Protein 4AAA (pdb70)

B-factor: mean 28.75, std 16.89, range [10.13, 145.4]

Sequence (295 aa):
LYFQSMEEKYENLGLVGEGSYGMMVMMKCRNKDTGRRIVAIKKFLESDDDKMVKKIAMRREEIKLLKKQLRHEENLVNLLEVCKKKKRWYLVFEEFVDDHHTILDDLELFPNGLDYQVVQKYLFQIINGIGFCHSHNIIIHRDDIKPENILVSQSGVVKLCDFGFAEVATRWYRAPELLVGDVKYGKAVDVWAIGCLVTEMMFMGEPLFPGDDSDIDQLYHIMMMCLGNLIPRHQELFNKNPVFAGVRLPEEIKEREPLEERRRYPKLSEVVIDLAKKCLHIDPDKRPFCAELLHHDFFQMDGFAERFSSQQELQL

InterPro domains:
  IPR000719 Protein kinase domain [PF00069] (4-287)
  IPR000719 Protein kinase domain [PS50011] (4-287)
  IPR000719 Protein kinase domain [SM00220] (4-287)
  IPR008271 Serine/threonine-protein kinase, active site [PS00108] (122-134)
  IPR011009 Protein kinase-like domain superfamily [SSF56112] (1-288)
  IPR017441 Protein kinase, ATP binding site [PS00107] (10-34)
  IPR050108 Cyclin-dependent kinase [PTHR24056] (2-289)

GO terms:
  GO:0004672 protein kinase activity (F, TAS)
  GO:0007165 signal transduction (P, TAS)
  GO:0007548 sex differentiation (P, TAS)
  GO:0005515 protein binding (F, IPI)
  GO:0005654 nucleoplasm (C, IDA)

Nearest PDB structures (foldseek):
  4aaa-assembly1_A  TM=1.003E+00  e=6.596E-58  Homo sapiens
  4agu-assembly1_A  TM=9.194E-01  e=6.155E-33  Homo sapiens
  4agu-assembly2_B  TM=9.222E-01  e=1.086E-32  Homo sapiens
  4agu-assembly3_C  TM=9.212E-01  e=1.288E-32  Homo sapiens
  8txy-assembly1_A  TM=7.347E-01  e=4.139E-16  Homo sapiens

Foldseek 3Di:
DDADAPVQWDFDAADVNCPVHRWTWIARNVPRFIKTKDWQFPFVVPVVVVVLSVVVVVVLVVLDDQQAWHFDHWHDDPGTIMTITGDADFFVVVVCVVVQFADDLVLLLLLLLQLLVSLLSCVVVQFAQQQDDRVQFGAHPVGHTHGDDRPSSVQRWCLQAALCVLLVPPPDGNLRVLSSSLQVLVCNGGNDTQQRARHSQSSLQSLCLAQNDADPVSLVSNVPDPVQVPHHHDHPPDHQYPCNVPVPDDPQSSVLSCLSRHSDSVRRDRSNCSCVGCSNPPPHNPVVVVVVVVD

Secondary structure (DSSP, 8-state):
-PPBPGGGEEEEEEGGGGTTSSEEEEEETTT--EEEEEEEES-SS-HHHHHHHHHHHHHHHH---TTBPPEEEEEEETTEEEEEEE--SEEHHHHHHHSTT---HHHHHHHHHHHHHHHHHHHHTT-------GGGEEE-TTS-EEE---TT------TT--HHHHTT-TT--THHHHHHHHHHHHHHHHSS-S---SSHHHHHHHHHHHH-SPPHHHHHHHHH-GGGTT--PPP-SS---HHHHSTTS-HHHHHHHHHHT-SSGGGSPPGGGGGGSHHHHGGGHHHHHHHHHH-

Organism: Homo sapiens (NCBI:txid9606)

Radius of gyration: 20.47 Å; Cα contacts (8 Å, |Δi|>4): 501; chains: 1; bounding box: 40×59×55 Å

Structure (mmCIF, N/CA/C/O backbone):
data_4AAA
#
_entry.id   4AAA
#
_cell.length_a   67.819
_cell.length_b   70.220
_cell.length_c   83.660
_cell.angle_alpha   90.00
_cell.angle_beta   90.00
_cell.angle_gamma   90.00
#
_symmetry.space_group_name_H-M   'P 21 21 21'
#
loop_
_entity.id
_entity.type
_entity.pdbx_description
1 polymer 'CYCLIN-DEPENDENT KINASE-LIKE 2'
2 non-polymer 5-AMINO-3-{[4-(AMINOSULFONYL)PHENYL]AMINO}-N-(2,6-DIFLUOROPHENYL)-1H-1,2,4-TRIAZOLE-1-CARBOTHIOAMIDE
3 non-polymer 1,2-ETHANEDIOL
4 water water
#
loop_
_atom_site.group_PDB
_atom_site.id
_atom_site.type_symbol
_atom_site.label_atom_id
_atom_site.label_alt_id
_atom_site.label_comp_id
_atom_site.label_asym_id
_atom_site.label_entity_id
_atom_site.label_seq_id
_atom_site.pdbx_PDB_ins_code
_atom_site.Cartn_x
_atom_site.Cartn_y
_atom_site.Cartn_z
_atom_site.occupancy
_atom_site.B_iso_or_equiv
_atom_site.auth_seq_id
_atom_site.auth_comp_id
_atom_site.auth_asym_id
_atom_site.auth_atom_id
_atom_site.pdbx_PDB_model_num
ATOM 1 N N . LEU A 1 19 ? 47.304 -5.618 85.582 1.00 91.21 -4 LEU A N 1
ATOM 2 C CA . LEU A 1 19 ? 46.224 -5.270 84.614 1.00 76.67 -4 LEU A CA 1
ATOM 3 C C . LEU A 1 19 ? 45.272 -6.461 84.442 1.00 80.45 -4 LEU A C 1
ATOM 4 O O . LEU A 1 19 ? 45.304 -7.164 83.429 1.00 80.48 -4 LEU A O 1
ATOM 9 N N . TYR A 1 20 ? 44.442 -6.699 85.456 1.00 81.50 -3 TYR A N 1
ATOM 10 C CA . TYR A 1 20 ? 43.339 -7.648 85.327 1.00 78.60 -3 TYR A CA 1
ATOM 11 C C . TYR A 1 20 ? 42.400 -7.158 84.234 1.00 62.79 -3 TYR A C 1
ATOM 12 O O . TYR A 1 20 ? 42.003 -5.991 84.221 1.00 54.21 -3 TYR A O 1
ATOM 21 N N . PHE A 1 21 ? 42.067 -8.039 83.304 1.00 45.70 -2 PHE A N 1
ATOM 22 C CA . PHE A 1 21 ? 41.016 -7.749 82.349 1.00 43.18 -2 PHE A CA 1
ATOM 23 C C . PHE A 1 21 ? 39.699 -8.289 82.880 1.00 47.29 -2 PHE A C 1
ATOM 24 O O . PHE A 1 21 ? 39.623 -9.410 83.379 1.00 42.86 -2 PHE A O 1
ATOM 32 N N . GLN A 1 22 ? 38.650 -7.496 82.737 1.00 35.11 -1 GLN A N 1
ATOM 33 C CA . GLN A 1 22 ? 37.316 -7.906 83.134 1.00 34.40 -1 GLN A CA 1
ATOM 34 C C . GLN A 1 22 ? 36.548 -8.285 81.868 1.00 39.35 -1 GLN A C 1
ATOM 35 O O . GLN A 1 22 ? 37.019 -8.048 80.738 1.00 37.46 -1 GLN A O 1
ATOM 41 N N . SER A 1 23 ? 35.381 -8.900 82.068 1.00 42.98 0 SER A N 1
ATOM 42 C CA . SER A 1 23 ? 34.558 -9.409 80.971 1.00 40.65 0 SER A CA 1
ATOM 43 C C . SER A 1 23 ? 33.580 -8.356 80.459 1.00 31.50 0 SER A C 1
ATOM 44 O O . SER A 1 23 ? 32.973 -7.613 81.245 1.00 41.49 0 SER A O 1
ATOM 47 N N . MET A 1 24 ? 33.394 -8.339 79.137 1.00 29.77 1 MET A N 1
ATOM 48 C CA . MET A 1 24 ? 32.413 -7.482 78.482 1.00 31.24 1 MET A CA 1
ATOM 49 C C . MET A 1 24 ? 30.999 -8.054 78.581 1.00 29.04 1 MET A C 1
ATOM 50 O O . MET A 1 24 ? 30.028 -7.344 78.270 1.00 28.67 1 MET A O 1
ATOM 55 N N . GLU A 1 25 ? 30.863 -9.325 78.979 1.00 33.59 2 GLU A N 1
ATOM 56 C CA A GLU A 1 25 ? 29.562 -10.025 78.991 0.50 34.25 2 GLU A CA 1
ATOM 57 C CA B GLU A 1 25 ? 29.544 -9.962 78.914 0.50 33.27 2 GLU A CA 1
ATOM 58 C C . GLU A 1 25 ? 28.523 -9.391 79.917 1.00 28.88 2 GLU A C 1
ATOM 59 O O . GLU A 1 25 ? 27.313 -9.547 79.719 1.00 28.86 2 GLU A O 1
ATOM 70 N N . LYS A 1 26 ? 28.980 -8.689 80.952 1.00 31.11 3 LYS A N 1
ATOM 71 C CA . LYS A 1 26 ? 28.018 -8.088 81.892 1.00 30.68 3 LYS A CA 1
ATOM 72 C C . LYS A 1 26 ? 27.389 -6.785 81.399 1.00 30.47 3 LYS A C 1
ATOM 73 O O . LYS A 1 26 ? 26.471 -6.249 82.038 1.00 28.22 3 LYS A O 1
ATOM 79 N N . TYR A 1 27 ? 27.840 -6.296 80.249 1.00 23.36 4 TYR A N 1
ATOM 80 C CA . TYR A 1 27 ? 27.366 -5.040 79.731 1.00 20.66 4 TYR A CA 1
ATOM 81 C C . TYR A 1 27 ? 26.325 -5.213 78.643 1.00 25.03 4 TYR A C 1
ATOM 82 O O . TYR A 1 27 ? 26.430 -6.137 77.815 1.00 27.33 4 TYR A O 1
ATOM 91 N N . GLU A 1 28 ? 25.313 -4.365 78.669 1.00 20.34 5 GLU A N 1
ATOM 92 C CA . GLU A 1 28 ? 24.290 -4.331 77.607 1.00 24.09 5 GLU A CA 1
ATOM 93 C C . GLU A 1 28 ? 24.184 -2.950 76.983 1.00 21.69 5 GLU A C 1
ATOM 94 O O . GLU A 1 28 ? 24.139 -1.885 77.660 1.00 19.31 5 GLU A O 1
ATOM 100 N N . ASN A 1 29 ? 24.159 -2.930 75.643 1.00 19.66 6 ASN A N 1
ATOM 101 C CA . ASN A 1 29 ? 24.146 -1.681 74.893 1.00 18.28 6 ASN A CA 1
ATOM 102 C C . ASN A 1 29 ? 22.819 -0.957 75.002 1.00 18.34 6 ASN A C 1
ATOM 103 O O . ASN A 1 29 ? 21.762 -1.540 74.734 1.00 20.67 6 ASN A O 1
ATOM 108 N N . LEU A 1 30 ? 22.877 0.300 75.392 1.00 17.38 7 LEU A N 1
ATOM 109 C CA . LEU A 1 30 ? 21.748 1.194 75.418 1.00 14.13 7 LEU A CA 1
ATOM 110 C C . LEU A 1 30 ? 21.696 2.189 74.259 1.00 16.73 7 LEU A C 1
ATOM 111 O O . LEU A 1 30 ? 20.647 2.730 73.975 1.00 18.20 7 LEU A O 1
ATOM 116 N N . GLY A 1 31 ? 22.834 2.491 73.618 1.00 17.71 8 GLY A N 1
ATOM 117 C CA . GLY A 1 31 ? 22.901 3.544 72.620 1.00 16.40 8 GLY A CA 1
ATOM 118 C C . GLY A 1 31 ? 24.360 3.856 72.352 1.00 15.38 8 GLY A C 1
ATOM 119 O O . GLY A 1 31 ? 25.231 3.201 72.912 1.00 16.83 8 GLY A O 1
ATOM 120 N N . LEU A 1 32 ? 24.606 4.777 71.439 1.00 17.21 9 LEU A N 1
ATOM 121 C CA . LEU A 1 32 ? 25.900 5.375 71.294 1.00 17.15 9 LEU A CA 1
ATOM 122 C C . LEU A 1 32 ? 25.870 6.662 72.117 1.00 20.94 9 LEU A C 1
ATOM 123 O O . LEU A 1 32 ? 24.991 7.500 71.983 1.00 20.67 9 LEU A O 1
ATOM 128 N N . VAL A 1 33 ? 26.931 6.854 72.859 1.00 22.71 10 VAL A N 1
ATOM 129 C CA . VAL A 1 33 ? 27.126 8.184 73.458 1.00 22.59 10 VAL A CA 1
ATOM 130 C C . VAL A 1 33 ? 27.130 9.342 72.429 1.00 28.20 10 VAL A C 1
ATOM 131 O O . VAL A 1 33 ? 27.904 9.339 71.472 1.00 25.82 10 VAL A O 1
ATOM 135 N N . GLY A 1 34 ? 26.207 10.290 72.553 1.00 26.76 11 GLY A N 1
ATOM 136 C CA . GLY A 1 34 ? 26.080 11.364 71.554 1.00 29.56 11 GLY A CA 1
ATOM 137 C C . GLY A 1 34 ? 25.466 11.009 70.190 1.00 26.30 11 GLY A C 1
ATOM 138 O O . GLY A 1 34 ? 25.553 11.787 69.242 1.00 23.79 11 GLY A O 1
ATOM 139 N N . GLU A 1 35 ? 24.843 9.834 70.079 1.00 24.82 12 GLU A N 1
ATOM 140 C CA . GLU A 1 35 ? 24.062 9.485 68.894 1.00 30.55 12 GLU A CA 1
ATOM 141 C C . GLU A 1 35 ? 24.877 9.614 67.598 1.00 22.68 12 GLU A C 1
ATOM 142 O O . GLU A 1 35 ? 24.349 10.051 66.558 1.00 25.79 12 GLU A O 1
ATOM 148 N N . GLY A 1 36 ? 26.135 9.175 67.688 1.00 26.01 13 GLY A N 1
ATOM 149 C CA . GLY A 1 36 ? 27.083 9.176 66.569 1.00 23.79 13 GLY A CA 1
ATOM 150 C C . GLY A 1 36 ? 28.121 10.263 66.572 1.00 23.81 13 GLY A C 1
ATOM 151 O O . GLY A 1 36 ? 29.192 10.120 65.942 1.00 24.55 13 GLY A O 1
ATOM 152 N N . SER A 1 37 ? 27.883 11.358 67.304 1.00 23.04 14 SER A N 1
ATOM 153 C CA . SER A 1 37 ? 28.773 12.480 67.182 1.00 25.19 14 SER A CA 1
ATOM 154 C C . SER A 1 37 ? 30.151 12.174 67.790 1.00 24.48 14 SER A C 1
ATOM 155 O O . SER A 1 37 ? 31.114 12.894 67.519 1.00 28.35 14 SER A O 1
ATOM 158 N N . TYR A 1 38 ? 30.268 11.083 68.573 1.00 22.74 15 TYR A N 1
ATOM 159 C CA . TYR A 1 38 ? 31.548 10.643 69.084 1.00 21.10 15 TYR A CA 1
ATOM 160 C C . TYR A 1 38 ? 32.088 9.362 68.463 1.00 23.91 15 TYR A C 1
ATOM 161 O O . TYR A 1 38 ? 33.047 8.767 68.933 1.00 25.09 15 TYR A O 1
ATOM 170 N N . GLY A 1 39 ? 31.463 8.892 67.385 1.00 24.72 16 GLY A N 1
ATOM 171 C CA . GLY A 1 39 ? 31.817 7.585 66.869 1.00 20.82 16 GLY A CA 1
ATOM 172 C C . GLY A 1 39 ? 31.358 6.408 67.746 1.00 18.97 16 GLY A C 1
ATOM 173 O O . GLY A 1 39 ? 30.322 6.496 68.409 1.00 19.16 16 GLY A O 1
ATOM 174 N N . MET A 1 40 ? 32.091 5.310 67.706 1.00 19.41 17 MET A N 1
ATOM 175 C CA A MET A 1 40 ? 31.698 4.047 68.337 0.70 19.68 17 MET A CA 1
ATOM 176 C CA B MET A 1 40 ? 31.699 4.056 68.355 0.30 20.61 17 MET A CA 1
ATOM 177 C C . MET A 1 40 ? 32.068 4.038 69.842 1.00 21.40 17 MET A C 1
ATOM 178 O O . MET A 1 40 ? 32.942 3.305 70.275 1.00 23.81 17 MET A O 1
ATOM 187 N N . VAL A 1 41 ? 31.378 4.882 70.602 1.00 21.11 18 VAL A N 1
ATOM 188 C CA . VAL A 1 41 ? 31.497 4.909 72.058 1.00 18.03 18 VAL A CA 1
ATOM 189 C C . VAL A 1 41 ? 30.113 4.497 72.535 1.00 15.40 18 VAL A C 1
ATOM 190 O O . VAL A 1 41 ? 29.131 5.188 72.219 1.00 19.27 18 VAL A O 1
ATOM 194 N N . MET A 1 42 ? 30.106 3.345 73.161 1.00 17.28 19 MET A N 1
ATOM 195 C CA A MET A 1 42 ? 28.871 2.639 73.540 0.50 21.10 19 MET A CA 1
ATOM 196 C CA B MET A 1 42 ? 28.895 2.587 73.565 0.50 20.44 19 MET A CA 1
ATOM 197 C C . MET A 1 42 ? 28.454 3.046 74.950 1.00 19.78 19 MET A C 1
ATOM 198 O O . MET A 1 42 ? 29.271 3.040 75.863 1.00 19.28 19 MET A O 1
ATOM 207 N N . LYS A 1 43 ? 27.189 3.401 75.089 1.00 17.34 20 LYS A N 1
ATOM 208 C CA . LYS A 1 43 ? 26.587 3.635 76.421 1.00 16.66 20 LYS A CA 1
ATOM 209 C C . LYS A 1 43 ? 26.038 2.293 76.808 1.00 18.60 20 LYS A C 1
ATOM 210 O O . LYS A 1 43 ? 25.214 1.708 76.062 1.00 17.41 20 LYS A O 1
ATOM 216 N N . CYS A 1 44 ? 26.448 1.748 77.959 1.00 13.39 21 CYS A N 1
ATOM 217 C CA . CYS A 1 44 ? 26.076 0.439 78.378 1.00 14.53 21 CYS A CA 1
ATOM 218 C C . CYS A 1 44 ? 25.639 0.441 79.845 1.00 15.30 21 CYS A C 1
ATOM 219 O O . CYS A 1 44 ? 26.009 1.323 80.659 1.00 14.62 21 CYS A O 1
ATOM 222 N N . ARG A 1 45 ? 24.788 -0.547 80.125 1.00 16.88 22 ARG A N 1
ATOM 223 C CA . ARG A 1 45 ? 24.379 -0.808 81.530 1.00 15.82 22 ARG A CA 1
ATOM 224 C C . ARG A 1 45 ? 25.073 -2.069 81.999 1.00 16.84 22 ARG A C 1
ATOM 225 O O . ARG A 1 45 ? 25.138 -3.109 81.301 1.00 16.87 22 ARG A O 1
ATOM 233 N N . ASN A 1 46 ? 25.616 -2.029 83.205 1.00 16.28 23 ASN A N 1
ATOM 234 C CA . ASN A 1 46 ? 26.132 -3.193 83.902 1.00 17.17 23 ASN A CA 1
ATOM 235 C C . ASN A 1 46 ? 24.981 -4.023 84.458 1.00 19.87 23 ASN A C 1
ATOM 236 O O . ASN A 1 46 ? 24.248 -3.537 85.312 1.00 20.40 23 ASN A O 1
ATOM 241 N N . LYS A 1 47 ? 24.812 -5.224 83.916 1.00 20.13 24 LYS A N 1
ATOM 242 C CA . LYS A 1 47 ? 23.646 -6.092 84.238 1.00 26.96 24 LYS A CA 1
ATOM 243 C C . LYS A 1 47 ? 23.618 -6.504 85.704 1.00 28.42 24 LYS A C 1
ATOM 244 O O . LYS A 1 47 ? 22.559 -6.841 86.238 1.00 31.39 24 LYS A O 1
ATOM 250 N N . ASP A 1 48 ? 24.766 -6.457 86.359 1.00 28.30 25 ASP A N 1
ATOM 251 C CA . ASP A 1 48 ? 24.837 -6.841 87.777 1.00 30.43 25 ASP A CA 1
ATOM 252 C C . ASP A 1 48 ? 24.504 -5.713 88.752 1.00 28.67 25 ASP A C 1
ATOM 253 O O . ASP A 1 48 ? 23.835 -5.942 89.772 1.00 30.51 25 ASP A O 1
ATOM 258 N N . THR A 1 49 ? 24.964 -4.502 88.466 1.00 22.97 26 THR A N 1
ATOM 259 C CA . THR A 1 49 ? 24.860 -3.362 89.391 1.00 20.26 26 THR A CA 1
ATOM 260 C C . THR A 1 49 ? 23.876 -2.285 88.969 1.00 20.03 26 THR A C 1
ATOM 261 O O . THR A 1 49 ? 23.508 -1.415 89.769 1.00 21.39 26 THR A O 1
ATOM 265 N N . GLY A 1 50 ? 23.481 -2.330 87.683 1.00 20.01 27 GLY A N 1
ATOM 266 C CA . GLY A 1 50 ? 22.660 -1.298 87.063 1.00 18.75 27 GLY A CA 1
ATOM 267 C C . GLY A 1 50 ? 23.379 -0.020 86.687 1.00 20.68 27 GLY A C 1
ATOM 268 O O . GLY A 1 50 ? 22.773 0.840 86.087 1.00 19.85 27 GLY A O 1
ATOM 269 N N . ARG A 1 51 ? 24.643 0.096 87.044 1.00 19.66 28 ARG A N 1
ATOM 270 C CA A ARG A 1 51 ? 25.324 1.356 86.741 0.60 20.48 28 ARG A CA 1
ATOM 271 C CA B ARG A 1 51 ? 25.484 1.265 86.764 0.40 21.02 28 ARG A CA 1
ATOM 272 C C . ARG A 1 51 ? 25.680 1.462 85.257 1.00 15.74 28 ARG A C 1
ATOM 273 O O . ARG A 1 51 ? 25.738 0.509 84.550 1.00 16.93 28 ARG A O 1
ATOM 288 N N . ILE A 1 52 ? 25.797 2.707 84.844 1.00 13.56 29 ILE A N 1
ATOM 289 C CA . ILE A 1 52 ? 25.909 3.106 83.433 1.00 14.31 29 ILE A CA 1
ATOM 290 C C . ILE A 1 52 ? 27.345 3.486 83.132 1.00 11.79 29 ILE A C 1
ATOM 291 O O . ILE A 1 52 ? 28.029 4.186 83.917 1.00 11.85 29 ILE A O 1
ATOM 296 N N . VAL A 1 53 ? 27.862 3.020 81.986 1.00 12.29 30 VAL A N 1
ATOM 297 C CA . VAL A 1 53 ? 29.267 3.248 81.600 1.00 12.73 30 VAL A CA 1
ATOM 298 C C . VAL A 1 53 ? 29.348 3.703 80.125 1.00 16.74 30 VAL A C 1
ATOM 299 O O . VAL A 1 53 ? 28.377 3.558 79.362 1.00 14.52 30 VAL A O 1
ATOM 303 N N . ALA A 1 54 ? 30.480 4.294 79.781 1.00 14.35 31 ALA A N 1
ATOM 304 C CA . ALA A 1 54 ? 30.867 4.554 78.393 1.00 14.85 31 ALA A CA 1
ATOM 305 C C . ALA A 1 54 ? 32.040 3.629 78.059 1.00 16.46 31 ALA A C 1
ATOM 306 O O . ALA A 1 54 ? 33.010 3.552 78.813 1.00 16.19 31 ALA A O 1
ATOM 308 N N . ILE A 1 55 ? 31.951 2.926 76.921 1.00 16.42 32 ILE A N 1
ATOM 309 C CA . ILE A 1 55 ? 32.943 1.933 76.524 1.00 19.80 32 ILE A CA 1
ATOM 310 C C . ILE A 1 55 ? 33.514 2.339 75.147 1.00 23.70 32 ILE A C 1
ATOM 311 O O . ILE A 1 55 ? 32.768 2.682 74.206 1.00 20.16 32 ILE A O 1
ATOM 316 N N . LYS A 1 56 ? 34.845 2.354 75.043 1.00 20.88 33 LYS A N 1
ATOM 317 C CA . LYS A 1 56 ? 35.498 2.738 73.776 1.00 26.20 33 LYS A CA 1
ATOM 318 C C . LYS A 1 56 ? 36.619 1.727 73.509 1.00 24.61 33 LYS A C 1
ATOM 319 O O . LYS A 1 56 ? 37.310 1.284 74.423 1.00 23.14 33 LYS A O 1
ATOM 322 N N . LYS A 1 57 ? 36.738 1.293 72.262 1.00 25.64 34 LYS A N 1
ATOM 323 C CA . LYS A 1 57 ? 37.838 0.390 71.907 1.00 26.74 34 LYS A CA 1
ATOM 324 C C . LYS A 1 57 ? 39.144 1.132 72.016 1.00 24.74 34 LYS A C 1
ATOM 325 O O . LYS A 1 57 ? 39.226 2.320 71.657 1.00 26.05 34 LYS A O 1
ATOM 331 N N . PHE A 1 58 ? 40.143 0.461 72.585 1.00 25.47 35 PHE A N 1
ATOM 332 C CA . PHE A 1 58 ? 41.427 1.066 72.912 1.00 24.75 35 PHE A CA 1
ATOM 333 C C . PHE A 1 58 ? 42.587 0.451 72.104 1.00 30.12 35 PHE A C 1
ATOM 334 O O . PHE A 1 58 ? 43.460 1.172 71.641 1.00 33.37 35 PHE A O 1
ATOM 342 N N . LEU A 1 59 ? 42.586 -0.872 72.008 1.00 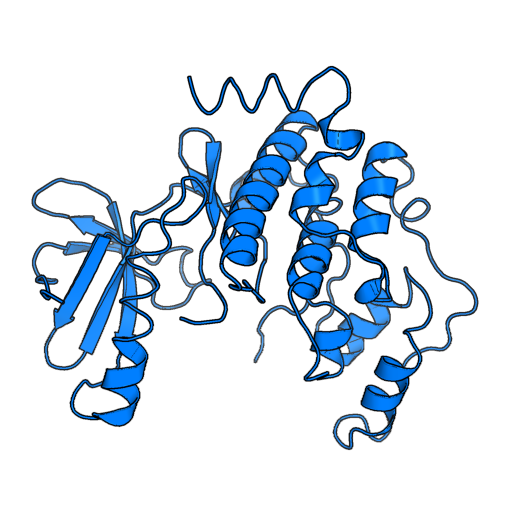30.72 36 LEU A N 1
ATOM 343 C CA . LEU A 1 59 ? 43.625 -1.612 71.280 1.00 37.19 36 LEU A CA 1
ATOM 344 C C . LEU A 1 59 ? 42.926 -2.592 70.328 1.00 35.39 36 LEU A C 1
ATOM 345 O O . LEU A 1 59 ? 41.999 -3.309 70.729 1.00 43.10 36 LEU A O 1
ATOM 350 N N . GLU A 1 60 ? 43.365 -2.611 69.070 1.00 43.22 37 GLU A N 1
ATOM 351 C CA . GLU A 1 60 ? 42.834 -3.537 68.054 1.00 44.55 37 GLU A CA 1
ATOM 352 C C . GLU A 1 60 ? 43.356 -4.956 68.262 1.00 49.52 37 GLU A C 1
ATOM 353 O O . GLU A 1 60 ? 42.592 -5.923 68.236 1.00 42.44 37 GLU A O 1
ATOM 359 N N . SER A 1 61 ? 44.662 -5.091 68.462 1.00 42.61 38 SER A N 1
ATOM 360 C CA . SER A 1 61 ? 45.225 -6.406 68.731 1.00 46.93 38 SER A CA 1
ATOM 361 C C . SER A 1 61 ? 46.370 -6.347 69.714 1.00 42.15 38 SER A C 1
ATOM 362 O O . SER A 1 61 ? 47.264 -5.519 69.572 1.00 42.20 38 SER A O 1
ATOM 365 N N . ASP A 1 62 ? 46.342 -7.256 70.688 1.00 51.44 39 ASP A N 1
ATOM 366 C CA . ASP A 1 62 ? 47.438 -7.418 71.647 1.00 51.70 39 ASP A CA 1
ATOM 367 C C . ASP A 1 62 ? 48.533 -8.395 71.167 1.00 58.39 39 ASP A C 1
ATOM 368 O O . ASP A 1 62 ? 49.469 -8.694 71.913 1.00 56.72 39 ASP A O 1
ATOM 373 N N . ASP A 1 63 ? 48.405 -8.886 69.932 1.00 60.35 40 ASP A N 1
ATOM 374 C CA . ASP A 1 63 ? 49.501 -9.601 69.239 1.00 71.67 40 ASP A CA 1
ATOM 375 C C . ASP A 1 63 ? 50.679 -8.669 68.952 1.00 76.65 40 ASP A C 1
ATOM 376 O O . ASP A 1 63 ? 51.842 -9.063 69.077 1.00 69.35 40 ASP A O 1
ATOM 381 N N . ASP A 1 64 ? 50.362 -7.442 68.546 1.00 73.82 41 ASP A N 1
ATOM 382 C CA . ASP A 1 64 ? 51.364 -6.412 68.294 1.00 82.87 41 ASP A CA 1
ATOM 383 C C . ASP A 1 64 ? 52.012 -5.975 69.624 1.00 88.11 41 ASP A C 1
ATOM 384 O O . ASP A 1 64 ? 51.472 -5.128 70.335 1.00 69.32 41 ASP A O 1
ATOM 389 N N . LYS A 1 65 ? 53.166 -6.559 69.952 1.00 72.15 42 LYS A N 1
ATOM 390 C CA . LYS A 1 65 ? 53.821 -6.320 71.249 1.00 80.63 42 LYS A CA 1
ATOM 391 C C . LYS A 1 65 ? 54.294 -4.868 71.424 1.00 81.81 42 LYS A C 1
ATOM 392 O O . LYS A 1 65 ? 54.350 -4.359 72.553 1.00 60.66 42 LYS A O 1
ATOM 395 N N . MET A 1 66 ? 54.617 -4.215 70.306 1.00 73.75 43 MET A N 1
ATOM 396 C CA . MET A 1 66 ? 55.027 -2.801 70.291 1.00 87.63 43 MET A CA 1
ATOM 397 C C . MET A 1 66 ? 53.915 -1.876 70.811 1.00 76.35 43 MET A C 1
ATOM 398 O O . MET A 1 66 ? 54.113 -1.175 71.808 1.00 58.03 43 MET A O 1
ATOM 403 N N . VAL A 1 67 ? 52.758 -1.869 70.141 1.00 69.30 44 VAL A N 1
ATOM 404 C CA . VAL A 1 67 ? 51.639 -1.009 70.569 1.00 70.30 44 VAL A CA 1
ATOM 405 C C . VAL A 1 67 ? 51.026 -1.491 71.895 1.00 49.73 44 VAL A C 1
ATOM 406 O O . VAL A 1 67 ? 50.563 -0.676 72.691 1.00 49.90 44 VAL A O 1
ATOM 410 N N . LYS A 1 68 ? 51.050 -2.801 72.140 1.00 53.79 45 LYS A N 1
ATOM 41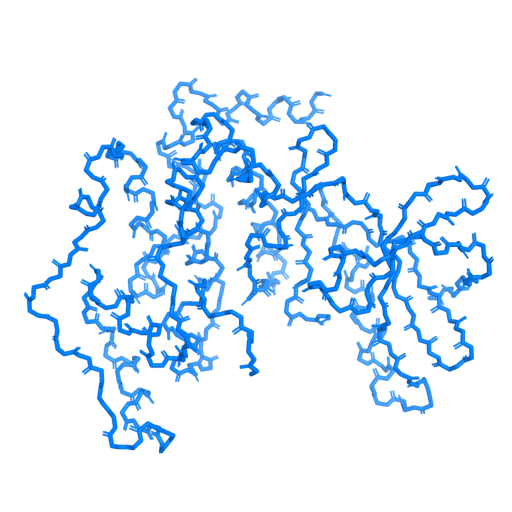1 C CA . LYS A 1 68 ? 50.648 -3.346 73.438 1.00 47.33 45 LYS A CA 1
ATOM 412 C C . LYS A 1 68 ? 51.369 -2.637 74.586 1.00 45.84 45 LYS A C 1
ATOM 413 O O . LYS A 1 68 ? 50.738 -2.155 75.508 1.00 37.83 45 LYS A O 1
ATOM 419 N N . LYS A 1 69 ? 52.694 -2.574 74.534 1.00 45.20 46 LYS A N 1
ATOM 420 C CA . LYS A 1 69 ? 53.453 -1.917 75.600 1.00 45.41 46 LYS A CA 1
ATOM 421 C C . LYS A 1 69 ? 53.030 -0.455 75.785 1.00 33.24 46 LYS A C 1
ATOM 422 O O . LYS A 1 69 ? 52.948 0.027 76.914 1.00 38.78 46 LYS A O 1
ATOM 428 N N . ILE A 1 70 ? 52.746 0.232 74.672 1.00 41.57 47 ILE A N 1
ATOM 429 C CA . ILE A 1 70 ? 52.356 1.655 74.692 1.00 40.10 47 ILE A CA 1
ATOM 430 C C . ILE A 1 70 ? 50.968 1.763 75.346 1.00 37.78 47 ILE A C 1
ATOM 431 O O . ILE A 1 70 ? 50.727 2.605 76.216 1.00 34.29 47 ILE A O 1
ATOM 436 N N . ALA A 1 71 ? 50.055 0.884 74.932 1.00 36.00 48 ALA A N 1
ATOM 437 C CA . ALA A 1 71 ? 48.712 0.868 75.522 1.00 38.17 48 ALA A CA 1
ATOM 438 C C . ALA A 1 71 ? 48.756 0.611 77.041 1.00 32.95 48 ALA A C 1
ATOM 439 O O . ALA A 1 71 ? 48.014 1.244 77.822 1.00 28.10 48 ALA A O 1
ATOM 441 N N . MET A 1 72 ? 49.621 -0.296 77.483 1.00 30.61 49 MET A N 1
ATOM 442 C CA . MET A 1 72 ? 49.677 -0.619 78.905 1.00 31.31 49 MET A CA 1
ATOM 443 C C . MET A 1 72 ? 50.263 0.564 79.688 1.00 29.35 49 MET A C 1
ATOM 444 O O . MET A 1 72 ? 49.881 0.805 80.843 1.00 31.31 49 MET A O 1
ATOM 449 N N . ARG A 1 73 ? 51.207 1.272 79.062 1.00 30.37 50 ARG A N 1
ATOM 450 C CA A ARG A 1 73 ? 51.768 2.519 79.631 0.50 28.72 50 ARG A CA 1
ATOM 451 C CA B ARG A 1 73 ? 51.764 2.491 79.668 0.50 29.58 50 ARG A CA 1
ATOM 452 C C . ARG A 1 73 ? 50.675 3.544 79.853 1.00 32.86 50 ARG A C 1
ATOM 453 O O . ARG A 1 73 ? 50.627 4.208 80.876 1.00 26.71 50 ARG A O 1
ATOM 468 N N . GLU A 1 74 ? 49.786 3.684 78.866 1.00 31.15 51 GLU A N 1
ATOM 469 C CA A GLU A 1 74 ? 48.719 4.675 78.939 0.50 31.36 51 GLU A CA 1
ATOM 470 C CA B GLU A 1 74 ? 48.731 4.689 78.954 0.50 32.77 51 GLU A CA 1
ATOM 471 C C . GLU A 1 74 ? 47.685 4.292 79.996 1.00 26.90 51 GLU A C 1
ATOM 472 O O . GLU A 1 74 ? 47.176 5.157 80.737 1.00 26.94 51 GLU A O 1
ATOM 483 N N . ILE A 1 75 ? 47.372 2.998 80.073 1.00 30.01 52 ILE A N 1
ATOM 484 C CA . ILE A 1 75 ? 46.434 2.510 81.090 1.00 30.44 52 ILE A CA 1
ATOM 485 C C . ILE A 1 75 ? 46.983 2.779 82.491 1.00 31.04 52 ILE A C 1
ATOM 486 O O . ILE A 1 75 ? 46.263 3.233 83.388 1.00 30.01 52 ILE A O 1
ATOM 491 N N . LYS A 1 76 ? 48.263 2.489 82.687 1.00 28.09 53 LYS A N 1
ATOM 492 C CA . LYS A 1 76 ? 48.891 2.803 83.967 1.00 30.27 53 LYS A CA 1
ATOM 493 C C . LYS A 1 76 ? 48.763 4.278 84.326 1.00 25.39 53 LYS A C 1
ATOM 494 O O . LYS A 1 76 ? 48.483 4.619 85.472 1.00 28.97 53 LYS A O 1
ATOM 497 N N . LEU A 1 77 ? 48.981 5.170 83.358 1.00 25.30 54 LEU A N 1
ATOM 498 C CA . LEU A 1 77 ? 48.794 6.583 83.622 1.00 25.68 54 LEU A CA 1
ATOM 499 C C . LEU A 1 77 ? 47.327 6.872 84.022 1.00 24.38 54 LEU A C 1
ATOM 500 O O . LEU A 1 77 ? 47.051 7.607 84.986 1.00 23.96 54 LEU A O 1
ATOM 505 N N . LEU A 1 78 ? 46.370 6.288 83.292 1.00 26.42 55 LEU A N 1
ATOM 506 C CA . LEU A 1 78 ? 44.950 6.570 83.577 1.00 29.06 55 LEU A CA 1
ATOM 507 C C . LEU A 1 78 ? 44.549 6.118 84.965 1.00 29.21 55 LEU A C 1
ATOM 508 O O . LEU A 1 78 ? 43.753 6.769 85.633 1.00 27.79 55 LEU A O 1
ATOM 513 N N . LYS A 1 79 ? 45.117 5.004 85.412 1.00 26.25 56 LYS A N 1
ATOM 514 C CA A LYS A 1 79 ? 44.840 4.490 86.748 0.60 34.10 56 LYS A CA 1
ATOM 515 C CA B LYS A 1 79 ? 44.852 4.484 86.752 0.40 32.24 56 LYS A CA 1
ATOM 516 C C . LYS A 1 79 ? 45.373 5.420 87.844 1.00 30.18 56 LYS A C 1
ATOM 517 O O . LYS A 1 79 ? 44.783 5.520 88.923 1.00 29.29 56 LYS A O 1
ATOM 528 N N . GLN A 1 80 ? 46.489 6.103 87.578 1.00 28.88 57 GLN A N 1
ATOM 529 C CA . GLN A 1 80 ? 47.106 6.961 88.579 1.00 22.90 57 GLN A CA 1
ATOM 530 C C . GLN A 1 80 ? 46.555 8.371 88.577 1.00 22.58 57 GLN A C 1
ATOM 531 O O . GLN A 1 80 ? 46.649 9.056 89.568 1.00 25.73 57 GLN A O 1
ATOM 537 N N . LEU A 1 81 ? 46.058 8.823 87.439 1.00 22.04 58 LEU A N 1
ATOM 538 C CA . LEU A 1 81 ? 45.648 10.212 87.262 1.00 24.15 58 LEU A CA 1
ATOM 539 C C . LEU A 1 81 ? 44.198 10.394 87.707 1.00 28.11 58 LEU A C 1
ATOM 540 O O . LEU A 1 81 ? 43.319 10.569 86.887 1.00 26.80 58 LEU A O 1
ATOM 545 N N . ARG A 1 82 ? 43.980 10.425 89.005 1.00 23.85 59 ARG A N 1
ATOM 546 C CA . ARG A 1 82 ? 42.653 10.419 89.608 1.00 24.07 59 ARG A CA 1
ATOM 547 C C . ARG A 1 82 ? 42.396 11.788 90.225 1.00 25.10 59 ARG A C 1
ATOM 548 O O . ARG A 1 82 ? 43.229 12.307 90.982 1.00 20.80 59 ARG A O 1
ATOM 556 N N . HIS A 1 83 ? 41.269 12.415 89.871 1.00 18.93 60 HIS A N 1
ATOM 557 C CA . HIS A 1 83 ? 40.903 13.701 90.366 1.00 17.80 60 HIS A CA 1
ATOM 558 C C . HIS A 1 83 ? 39.386 13.852 90.241 1.00 16.02 60 HIS A C 1
ATOM 559 O O . HIS A 1 83 ? 38.808 13.286 89.340 1.00 15.62 60 HIS A O 1
ATOM 566 N N . GLU A 1 84 ? 38.807 14.685 91.071 1.00 18.10 61 GLU A N 1
ATOM 567 C CA A GLU A 1 84 ? 37.355 14.931 91.065 0.50 16.41 61 GLU A CA 1
ATOM 568 C CA B GLU A 1 84 ? 37.377 14.953 91.088 0.50 16.94 61 GLU A CA 1
ATOM 569 C C . GLU A 1 84 ? 36.855 15.488 89.750 1.00 16.09 61 GLU A C 1
ATOM 570 O O . GLU A 1 84 ? 35.714 15.279 89.413 1.00 17.43 61 GLU A O 1
ATOM 581 N N . ASN A 1 85 ? 37.733 16.184 89.003 1.00 14.15 62 ASN A N 1
ATOM 582 C CA . ASN A 1 85 ? 37.355 16.762 87.698 1.00 13.46 62 ASN A CA 1
ATOM 583 C C . ASN A 1 85 ? 37.853 16.017 86.484 1.00 12.70 62 ASN A C 1
ATOM 584 O O . ASN A 1 85 ? 37.849 16.578 85.380 1.00 14.92 62 ASN A O 1
ATOM 589 N N . LEU A 1 86 ? 38.253 14.764 86.673 1.00 12.64 63 LEU A N 1
ATOM 590 C CA . LEU A 1 86 ? 38.540 13.845 85.588 1.00 12.74 63 LEU A CA 1
ATOM 591 C C . LEU A 1 86 ? 37.597 12.690 85.533 1.00 12.49 63 LEU A C 1
ATOM 592 O O . LEU A 1 86 ? 37.296 12.094 86.581 1.00 15.17 63 LEU A O 1
ATOM 597 N N . VAL A 1 87 ? 37.216 12.299 84.317 1.00 14.57 64 VAL A N 1
ATOM 598 C CA . VAL A 1 87 ? 36.414 11.093 84.143 1.00 15.29 64 VAL A CA 1
ATOM 599 C C . VAL A 1 87 ? 37.097 9.872 84.729 1.00 17.98 64 VAL A C 1
ATOM 600 O O . VAL A 1 87 ? 38.318 9.699 84.598 1.00 17.65 64 VAL A O 1
ATOM 604 N N . ASN A 1 88 ? 36.324 9.060 85.399 1.00 16.07 65 ASN A N 1
ATOM 605 C CA . ASN A 1 88 ? 36.826 7.872 86.095 1.00 16.78 65 ASN A CA 1
ATOM 606 C C . ASN A 1 88 ? 36.944 6.645 85.174 1.00 16.36 65 ASN A C 1
ATOM 607 O O . ASN A 1 88 ? 35.924 6.117 84.745 1.00 16.95 65 ASN A O 1
ATOM 612 N N . LEU A 1 89 ? 38.161 6.141 84.968 1.00 15.98 66 LEU A N 1
ATOM 613 C CA . LEU A 1 89 ? 38.365 4.830 84.378 1.00 16.71 66 LEU A CA 1
ATOM 614 C C . LEU A 1 89 ? 38.016 3.738 85.389 1.00 19.73 66 LEU A C 1
ATOM 615 O O . LEU A 1 89 ? 38.603 3.619 86.454 1.00 21.23 66 LEU A O 1
ATOM 620 N N . LEU A 1 90 ? 37.053 2.906 85.029 1.00 16.14 67 LEU A N 1
ATOM 621 C CA . LEU A 1 90 ? 36.580 1.842 85.915 1.00 16.81 67 LEU A CA 1
ATOM 622 C C . LEU A 1 90 ? 37.328 0.524 85.703 1.00 23.06 67 LEU A C 1
ATOM 623 O O . LEU A 1 90 ? 37.686 -0.141 86.668 1.00 28.27 67 LEU A O 1
ATOM 628 N N . GLU A 1 91 ? 37.484 0.111 84.462 1.00 21.23 68 GLU A N 1
ATOM 629 C CA . GLU A 1 91 ? 38.107 -1.159 84.138 1.00 24.37 68 GLU A CA 1
ATOM 630 C C . GLU A 1 91 ? 38.544 -1.244 82.709 1.00 23.98 68 GLU A C 1
ATOM 631 O O . GLU A 1 91 ? 38.231 -0.389 81.863 1.00 19.94 68 GLU A O 1
ATOM 637 N N . VAL A 1 92 ? 39.367 -2.270 82.443 1.00 25.17 69 VAL A N 1
ATOM 638 C CA . VAL A 1 92 ? 39.819 -2.567 81.119 1.00 26.47 69 VAL A CA 1
ATOM 639 C C . VAL A 1 92 ? 39.281 -3.949 80.838 1.00 25.44 69 VAL A C 1
ATOM 640 O O . VAL A 1 92 ? 39.391 -4.845 81.689 1.00 31.65 69 VAL A O 1
ATOM 644 N N . CYS A 1 93 ? 38.630 -4.091 79.694 1.00 25.20 70 CYS A N 1
ATOM 645 C CA . CYS A 1 93 ? 38.086 -5.376 79.279 1.00 31.55 70 CYS A CA 1
ATOM 646 C C . CYS A 1 93 ? 38.793 -5.864 78.028 1.00 31.39 70 CYS A C 1
ATOM 647 O O . CYS A 1 93 ? 39.310 -5.072 77.234 1.00 33.15 70 CYS A O 1
ATOM 650 N N . LYS A 1 94 ? 38.787 -7.180 77.872 1.00 39.79 71 LYS A N 1
ATOM 651 C CA . LYS A 1 94 ? 39.402 -7.845 76.749 1.00 42.51 71 LYS A CA 1
ATOM 652 C C . LYS A 1 94 ? 38.350 -8.773 76.184 1.00 46.91 71 LYS A C 1
ATOM 653 O O . LYS A 1 94 ? 37.725 -9.546 76.930 1.00 37.76 71 LYS A O 1
ATOM 657 N N . LYS A 1 95 ? 38.120 -8.640 74.883 1.00 45.48 72 LYS A N 1
ATOM 658 C CA . LYS A 1 95 ? 37.247 -9.533 74.145 1.00 54.51 72 LYS A CA 1
ATOM 659 C C . LYS A 1 95 ? 38.066 -9.989 72.943 1.00 46.64 72 LYS A C 1
ATOM 660 O O . LYS A 1 95 ? 38.506 -9.166 72.117 1.00 44.58 72 LYS A O 1
ATOM 666 N N . LYS A 1 96 ? 38.321 -11.292 72.883 1.00 61.33 73 LYS A N 1
ATOM 667 C CA . LYS A 1 96 ? 39.230 -11.846 71.885 1.00 66.16 73 LYS A CA 1
ATOM 668 C C . LYS A 1 96 ? 40.591 -11.146 72.028 1.00 63.88 73 LYS A C 1
ATOM 669 O O . LYS A 1 96 ? 41.198 -11.239 73.100 1.00 53.27 73 LYS A O 1
ATOM 675 N N . LYS A 1 97 ? 41.059 -10.432 71.000 1.00 47.01 74 LYS A N 1
ATOM 676 C CA . LYS A 1 97 ? 42.369 -9.772 71.070 1.00 52.06 74 LYS A CA 1
ATOM 677 C C . LYS A 1 97 ? 42.265 -8.278 71.340 1.00 44.37 74 LYS A C 1
ATOM 678 O O . LYS A 1 97 ? 43.284 -7.620 71.487 1.00 50.89 74 LYS A O 1
ATOM 684 N N . ARG A 1 98 ? 41.040 -7.747 71.400 1.00 45.97 75 ARG A N 1
ATOM 685 C CA . ARG A 1 98 ? 40.816 -6.291 71.519 1.00 45.11 75 ARG A CA 1
ATOM 686 C C . ARG A 1 98 ? 40.640 -5.905 72.965 1.00 37.47 75 ARG A C 1
ATOM 687 O O . ARG A 1 98 ? 40.033 -6.663 73.753 1.00 36.12 75 ARG A O 1
ATOM 695 N N . TRP A 1 99 ? 41.164 -4.720 73.300 1.00 34.81 76 TRP A N 1
ATOM 696 C CA . TRP A 1 99 ? 40.977 -4.132 74.610 1.00 29.05 76 TRP A CA 1
ATOM 697 C C . TRP A 1 99 ? 40.066 -2.960 74.502 1.00 28.20 76 TRP A C 1
ATOM 698 O O . TRP A 1 99 ? 40.116 -2.159 73.528 1.00 26.20 76 TRP A O 1
ATOM 709 N N . TYR A 1 100 ? 39.270 -2.820 75.554 1.00 28.60 77 TYR A N 1
ATOM 710 C CA . TYR A 1 100 ? 38.274 -1.761 75.676 1.00 25.82 77 TYR A CA 1
ATOM 711 C C . TYR A 1 100 ? 38.460 -1.085 77.019 1.00 20.36 77 TYR A C 1
ATOM 712 O O . TYR A 1 100 ? 38.702 -1.759 78.005 1.00 25.12 77 TYR A O 1
ATOM 721 N N . LEU A 1 101 ? 38.272 0.230 77.044 1.00 20.44 78 LEU A N 1
ATOM 722 C CA . LEU A 1 101 ? 38.280 1.004 78.284 1.00 19.67 78 LEU A CA 1
ATOM 723 C C . LEU A 1 101 ? 36.821 1.307 78.658 1.00 17.24 78 LEU A C 1
ATOM 724 O O . LEU A 1 101 ? 36.008 1.676 77.785 1.00 19.31 78 LEU A O 1
ATOM 729 N N . VAL A 1 102 ? 36.535 1.146 79.942 1.00 16.21 79 VAL A N 1
ATOM 730 C CA . VAL A 1 102 ? 35.201 1.374 80.491 1.00 14.44 79 VAL A CA 1
ATOM 731 C C . VAL A 1 102 ? 35.282 2.517 81.470 1.00 16.54 79 VAL A C 1
ATOM 732 O O . VAL A 1 102 ? 36.005 2.423 82.460 1.00 16.86 79 VAL A O 1
ATOM 736 N N . PHE A 1 103 ? 34.578 3.604 81.186 1.00 14.34 80 PHE A N 1
ATOM 737 C CA . PHE A 1 103 ? 34.554 4.793 82.013 1.00 13.86 80 PHE A CA 1
ATOM 738 C C . PHE A 1 103 ? 33.180 4.948 82.653 1.00 13.69 80 PHE A C 1
ATOM 739 O O . PHE A 1 103 ? 32.186 4.492 82.102 1.00 13.13 80 PHE A O 1
ATOM 747 N N . GLU A 1 104 ? 33.119 5.599 83.809 1.00 12.25 81 GLU A N 1
ATOM 748 C CA A GLU A 1 104 ? 31.869 6.017 84.435 0.60 14.11 81 GLU A CA 1
ATOM 749 C CA B GLU A 1 104 ? 31.834 5.938 84.413 0.40 13.33 81 GLU A CA 1
ATOM 750 C C . GLU A 1 104 ? 31.109 6.883 83.448 1.00 15.95 81 GLU A C 1
ATOM 751 O O . GLU A 1 104 ? 31.701 7.779 82.884 1.00 17.72 81 GLU A O 1
ATOM 762 N N . PHE A 1 105 ? 29.814 6.652 83.230 1.00 11.71 82 PHE A N 1
ATOM 763 C CA . PHE A 1 105 ? 29.053 7.507 82.373 1.00 12.87 82 PHE A CA 1
ATOM 764 C C . PHE A 1 105 ? 28.657 8.743 83.143 1.00 12.53 82 PHE A C 1
ATOM 765 O O . PHE A 1 105 ? 28.147 8.658 84.270 1.00 15.45 82 PHE A O 1
ATOM 773 N N . VAL A 1 106 ? 28.816 9.909 82.498 1.00 11.31 83 VAL A N 1
ATOM 774 C CA . VAL A 1 106 ? 28.537 11.201 83.113 1.00 11.58 83 VAL A CA 1
ATOM 775 C C . VAL A 1 106 ? 27.283 11.705 82.410 1.00 12.37 83 VAL A C 1
ATOM 776 O O . VAL A 1 106 ? 27.148 11.603 81.197 1.00 13.38 83 VAL A O 1
ATOM 780 N N . ASP A 1 107 ? 26.371 12.305 83.172 1.00 15.73 84 ASP A N 1
ATOM 781 C CA A ASP A 1 107 ? 25.041 12.474 82.572 0.50 18.41 84 ASP A CA 1
ATOM 782 C CA B ASP A 1 107 ? 25.061 12.672 82.720 0.50 15.47 84 ASP A CA 1
ATOM 783 C C . ASP A 1 107 ? 24.936 13.469 81.382 1.00 14.33 84 ASP A C 1
ATOM 784 O O . ASP A 1 107 ? 24.147 13.181 80.470 1.00 14.96 84 ASP A O 1
ATOM 793 N N . HIS A 1 108 ? 25.682 14.554 81.351 1.00 13.93 85 HIS A N 1
ATOM 794 C CA A HIS A 1 108 ? 25.597 15.485 80.209 0.50 14.67 85 HIS A CA 1
ATOM 795 C CA B HIS A 1 108 ? 25.516 15.618 80.383 0.50 14.84 85 HIS A CA 1
ATOM 796 C C . HIS A 1 108 ? 26.877 16.178 79.936 1.00 13.12 85 HIS A C 1
ATOM 797 O O . HIS A 1 108 ? 27.929 15.798 80.436 1.00 12.86 85 HIS A O 1
ATOM 810 N N . THR A 1 109 ? 26.868 17.126 78.982 1.00 12.27 86 THR A N 1
ATOM 811 C CA . THR A 1 109 ? 28.015 17.963 78.661 1.00 13.68 86 THR A CA 1
ATOM 812 C C . THR A 1 109 ? 27.603 19.411 78.707 1.00 12.18 86 THR A C 1
ATOM 813 O O . THR A 1 109 ? 26.407 19.708 78.753 1.00 13.55 86 THR A O 1
ATOM 817 N N . ILE A 1 110 ? 28.566 20.333 78.644 1.00 12.73 87 ILE A N 1
ATOM 818 C CA . ILE A 1 110 ? 28.219 21.751 78.675 1.00 14.08 87 ILE A CA 1
ATOM 819 C C . ILE A 1 110 ? 27.408 22.127 77.439 1.00 16.14 87 ILE A C 1
ATOM 820 O O . ILE A 1 110 ? 26.675 23.097 77.467 1.00 15.76 87 ILE A O 1
ATOM 825 N N . LEU A 1 111 ? 27.493 21.346 76.357 1.00 14.27 88 LEU A N 1
ATOM 826 C CA . LEU A 1 111 ? 26.665 21.654 75.184 1.00 15.79 88 LEU A CA 1
ATOM 827 C C . LEU A 1 111 ? 25.175 21.438 75.438 1.00 16.44 88 LEU A C 1
ATOM 828 O O . LEU A 1 111 ? 24.336 22.080 74.797 1.00 17.80 88 LEU A O 1
ATOM 833 N N . ASP A 1 112 ? 24.843 20.532 76.352 1.00 16.32 89 ASP A N 1
ATOM 834 C CA . ASP A 1 112 ? 23.474 20.320 76.777 1.00 17.34 89 ASP A CA 1
ATOM 835 C C . ASP A 1 112 ? 22.921 21.580 77.466 1.00 16.81 89 ASP A C 1
ATOM 836 O O . ASP A 1 112 ? 21.782 21.989 77.214 1.00 19.17 89 ASP A O 1
ATOM 841 N N . ASP A 1 113 ? 23.740 22.204 78.315 1.00 18.41 90 ASP A N 1
ATOM 842 C CA . ASP A 1 113 ? 23.333 23.460 78.978 1.00 17.71 90 ASP A CA 1
ATOM 843 C C . ASP A 1 113 ? 23.077 24.508 77.932 1.00 18.40 90 ASP A C 1
ATOM 844 O O . ASP A 1 113 ? 22.134 25.289 77.982 1.00 19.42 90 ASP A O 1
ATOM 849 N N . LEU A 1 114 ? 23.970 24.572 76.967 1.00 14.21 91 LEU A N 1
ATOM 850 C CA . LEU A 1 114 ? 23.859 25.588 75.924 1.00 16.45 91 LEU A CA 1
ATOM 851 C C . LEU A 1 114 ? 22.708 25.324 74.928 1.00 18.48 91 LEU A C 1
ATOM 852 O O . LEU A 1 114 ? 22.283 26.244 74.236 1.00 24.10 91 LEU A O 1
ATOM 857 N N . GLU A 1 115 ? 22.221 24.105 74.853 1.00 17.91 92 GLU A N 1
ATOM 858 C CA . GLU A 1 115 ? 21.028 23.807 74.046 1.00 20.24 92 GLU A CA 1
ATOM 859 C C . GLU A 1 115 ? 19.795 24.377 74.744 1.00 23.37 92 GLU A C 1
ATOM 860 O O . GLU A 1 115 ? 18.892 24.890 74.079 1.00 25.24 92 GLU A O 1
ATOM 866 N N . LEU A 1 116 ? 19.734 24.260 76.054 1.00 22.12 93 LEU A N 1
ATOM 867 C CA . LEU A 1 116 ? 18.621 24.879 76.815 1.00 22.29 93 LEU A CA 1
ATOM 868 C C . LEU A 1 116 ? 18.700 26.406 76.778 1.00 26.13 93 LEU A C 1
ATOM 869 O O . LEU A 1 116 ? 17.655 27.094 76.674 1.00 23.22 93 LEU A O 1
ATOM 874 N N . PHE A 1 117 ? 19.919 26.940 76.852 1.00 20.53 94 PHE A N 1
ATOM 875 C CA . PHE A 1 117 ? 20.167 28.381 76.935 1.00 19.80 94 PHE A CA 1
ATOM 876 C C . PHE A 1 117 ? 21.046 28.844 75.784 1.00 20.95 94 PHE A C 1
ATOM 877 O O . PHE A 1 117 ? 22.232 29.076 75.990 1.00 19.12 94 PHE A O 1
ATOM 885 N N . PRO A 1 118 ? 20.478 28.951 74.570 1.00 23.02 95 PRO A N 1
ATOM 886 C CA . PRO A 1 118 ? 21.331 29.139 73.407 1.00 21.18 95 PRO A CA 1
ATOM 887 C C . PRO A 1 118 ? 21.949 30.510 73.303 1.00 20.65 95 PRO A C 1
ATOM 888 O O . PRO A 1 118 ? 22.879 30.668 72.509 1.00 23.79 95 PRO A O 1
ATOM 892 N N . ASN A 1 119 ? 21.490 31.485 74.101 1.00 20.06 96 ASN A N 1
ATOM 893 C CA . ASN A 1 119 ? 22.135 32.771 74.144 1.00 21.80 96 ASN A CA 1
ATOM 894 C C . ASN A 1 119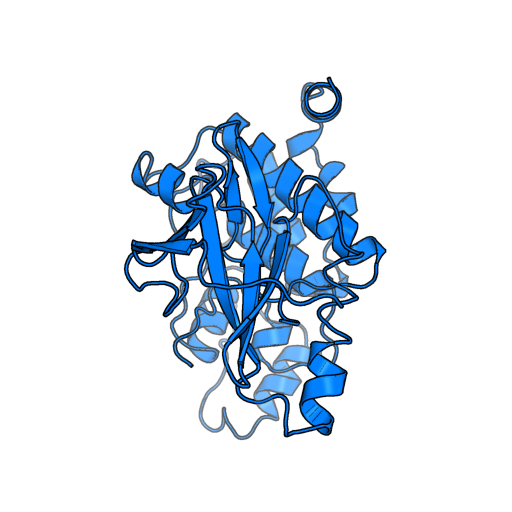 ? 23.092 32.972 75.294 1.00 22.37 96 ASN A C 1
ATOM 895 O O . ASN A 1 119 ? 23.534 34.090 75.530 1.00 25.59 96 ASN A O 1
ATOM 900 N N . GLY A 1 120 ? 23.435 31.897 76.010 1.00 19.60 97 GLY A N 1
ATOM 901 C CA . GLY A 1 120 ? 24.435 31.989 77.055 1.00 19.49 97 GLY A CA 1
ATOM 902 C C . GLY A 1 120 ? 23.937 31.525 78.386 1.00 20.09 97 GLY A C 1
ATOM 903 O O . GLY A 1 120 ? 22.752 31.575 78.675 1.00 20.18 97 GLY A O 1
ATOM 904 N N . LEU A 1 121 ? 24.870 31.169 79.247 1.00 16.62 98 LEU A N 1
ATOM 905 C CA . LEU A 1 121 ? 24.567 30.613 80.536 1.00 16.39 98 LEU A CA 1
ATOM 906 C C . LEU A 1 121 ? 24.606 31.694 81.610 1.00 16.79 98 LEU A C 1
ATOM 907 O O . LEU A 1 121 ? 25.189 32.742 81.429 1.00 18.54 98 LEU A O 1
ATOM 912 N N . ASP A 1 122 ? 24.028 31.361 82.743 1.00 19.30 99 ASP A N 1
ATOM 913 C CA . ASP A 1 122 ? 24.042 32.202 83.935 1.00 19.27 99 ASP A CA 1
ATOM 914 C C . ASP A 1 122 ? 25.484 32.481 84.436 1.00 20.17 99 ASP A C 1
ATOM 915 O O . ASP A 1 122 ? 26.347 31.594 84.430 1.00 19.74 99 ASP A O 1
ATOM 920 N N . TYR A 1 123 ? 25.723 33.705 84.877 1.00 19.44 100 TYR A N 1
ATOM 921 C CA . TYR A 1 123 ? 27.071 34.160 85.252 1.00 17.03 100 TYR A CA 1
ATOM 922 C C . TYR A 1 123 ? 27.671 33.212 86.276 1.00 19.68 100 TYR A C 1
ATOM 923 O O . TYR A 1 123 ? 28.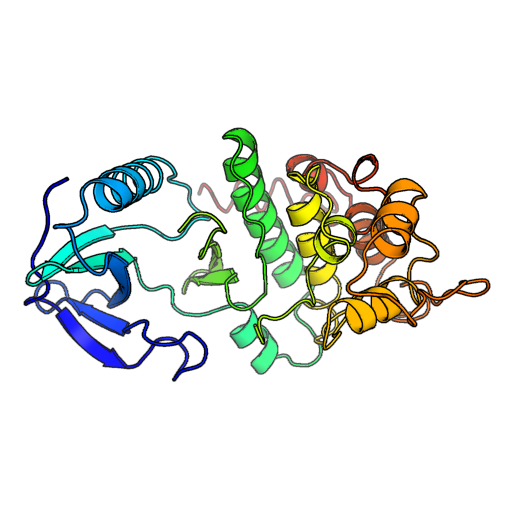851 32.794 86.159 1.00 16.34 100 TYR A O 1
ATOM 932 N N . GLN A 1 124 ? 26.899 32.850 87.305 1.00 19.32 101 GLN A N 1
ATOM 933 C CA . GLN A 1 124 ? 27.430 31.993 88.345 1.00 16.13 101 GLN A CA 1
ATOM 934 C C . GLN A 1 124 ? 27.654 30.538 87.873 1.00 18.91 101 GLN A C 1
ATOM 935 O O . GLN A 1 124 ? 28.553 29.859 88.360 1.00 18.17 101 GLN A O 1
ATOM 941 N N . VAL A 1 125 ? 26.790 30.071 86.974 1.00 16.86 102 VAL A N 1
ATOM 942 C CA . VAL A 1 125 ? 26.995 28.762 86.306 1.00 16.01 102 VAL A CA 1
ATOM 943 C C . VAL A 1 125 ? 28.358 28.769 85.575 1.00 16.89 102 VAL A C 1
ATOM 944 O O . VAL A 1 125 ? 29.139 27.771 85.672 1.00 16.59 102 VAL A O 1
ATOM 948 N N . VAL A 1 126 ? 28.628 29.831 84.837 1.00 16.65 103 VAL A N 1
ATOM 949 C CA . VAL A 1 126 ? 29.934 29.965 84.136 1.00 14.27 103 VAL A CA 1
ATOM 950 C C . VAL A 1 126 ? 31.100 29.969 85.135 1.00 15.61 103 VAL A C 1
ATOM 951 O O . VAL A 1 126 ? 32.111 29.274 84.937 1.00 14.72 103 VAL A O 1
ATOM 955 N N . GLN A 1 127 ? 30.952 30.715 86.224 1.00 15.21 104 GLN A N 1
ATOM 956 C CA . GLN A 1 127 ? 31.979 30.723 87.236 1.00 15.38 104 GLN A CA 1
ATOM 957 C C . GLN A 1 127 ? 32.227 29.323 87.748 1.00 15.07 104 GLN A C 1
ATOM 958 O O . GLN A 1 127 ? 33.395 28.935 87.861 1.00 14.60 104 GLN A O 1
ATOM 964 N N . LYS A 1 128 ? 31.169 28.579 88.062 1.00 14.05 105 LYS A N 1
ATOM 965 C CA . LYS A 1 128 ? 31.329 27.249 88.623 1.00 14.05 105 LYS A CA 1
ATOM 966 C C . LYS A 1 128 ? 31.943 26.261 87.620 1.00 14.95 105 LYS A C 1
ATOM 967 O O . LYS A 1 128 ? 32.821 25.477 87.953 1.00 15.07 105 LYS A O 1
ATOM 973 N N . TYR A 1 129 ? 31.527 26.352 86.376 1.00 14.13 106 TYR A N 1
ATOM 974 C CA . TYR A 1 129 ? 32.099 25.434 85.368 1.00 15.70 106 TYR A CA 1
ATOM 975 C C . TYR A 1 129 ? 33.559 25.772 85.077 1.00 14.52 106 TYR A C 1
ATOM 976 O O . TYR A 1 129 ? 34.392 24.868 85.066 1.00 13.53 106 TYR A O 1
ATOM 985 N N . LEU A 1 130 ? 33.874 27.044 84.839 1.00 13.76 107 LEU A N 1
ATOM 986 C CA . LEU A 1 130 ? 35.276 27.414 84.552 1.00 13.53 107 LEU A CA 1
ATOM 987 C C . LEU A 1 130 ? 36.199 27.130 85.731 1.00 12.38 107 LEU A C 1
ATOM 988 O O . LEU A 1 130 ? 37.342 26.651 85.546 1.00 12.94 107 LEU A O 1
ATOM 993 N N . PHE A 1 131 ? 35.708 27.376 86.957 1.00 13.29 108 PHE A N 1
ATOM 994 C CA . PHE A 1 131 ? 36.518 27.034 88.166 1.00 16.00 108 PHE A CA 1
ATOM 995 C C . PHE A 1 131 ? 36.952 25.553 88.163 1.00 14.54 108 PHE A C 1
ATOM 996 O O . PHE A 1 131 ? 38.105 25.202 88.386 1.00 15.02 108 PHE A O 1
ATOM 1004 N N . GLN A 1 132 ? 35.999 24.675 87.857 1.00 12.61 109 GLN A N 1
ATOM 1005 C CA . GLN A 1 132 ? 36.254 23.248 87.860 1.00 13.28 109 GLN A CA 1
ATOM 1006 C C . GLN A 1 132 ? 37.084 22.791 86.687 1.00 14.14 109 GLN A C 1
ATOM 1007 O O . GLN A 1 132 ? 37.948 21.925 86.862 1.00 12.42 109 GLN A O 1
ATOM 1013 N N . ILE A 1 133 ? 36.867 23.380 85.500 1.00 12.81 110 ILE A N 1
ATOM 1014 C CA . ILE A 1 133 ? 37.714 23.077 84.343 1.00 12.31 110 ILE A CA 1
ATOM 1015 C C . ILE A 1 133 ? 39.182 23.414 84.681 1.00 12.97 110 ILE A C 1
ATOM 1016 O O . ILE A 1 133 ? 40.106 22.642 84.436 1.00 12.35 110 ILE A O 1
ATOM 1021 N N . ILE A 1 134 ? 39.370 24.606 85.227 1.00 13.20 111 ILE A N 1
ATOM 1022 C CA . ILE A 1 134 ? 40.706 25.089 85.641 1.00 14.32 111 ILE A CA 1
ATOM 1023 C C . ILE A 1 134 ? 41.334 24.179 86.694 1.00 14.18 111 ILE A C 1
ATOM 1024 O O . ILE A 1 134 ? 42.516 23.892 86.618 1.00 14.25 111 ILE A O 1
ATOM 1029 N N . ASN A 1 135 ? 40.553 23.728 87.681 1.00 14.78 112 ASN A N 1
ATOM 1030 C CA . ASN A 1 135 ? 41.056 22.815 88.685 1.00 14.21 112 ASN A CA 1
ATOM 1031 C C . ASN A 1 135 ? 41.511 21.517 88.045 1.00 14.46 112 ASN A C 1
ATOM 1032 O O . ASN A 1 135 ? 42.593 20.983 88.401 1.00 15.61 112 ASN A O 1
ATOM 1037 N N . GLY A 1 136 ? 40.680 20.963 87.173 1.00 13.34 113 GLY A N 1
ATOM 1038 C CA . GLY A 1 136 ? 41.045 19.716 86.494 1.00 11.89 113 GLY A CA 1
ATOM 1039 C C . GLY A 1 136 ? 42.293 19.815 85.610 1.00 12.45 113 GLY A C 1
ATOM 1040 O O . GLY A 1 136 ? 43.229 18.982 85.678 1.00 13.44 113 GLY A O 1
ATOM 1041 N N . ILE A 1 137 ? 42.332 20.826 84.764 1.00 12.69 114 ILE A N 1
ATOM 1042 C CA . ILE A 1 137 ? 43.503 21.038 83.914 1.00 13.90 114 ILE A CA 1
ATOM 1043 C C . ILE A 1 137 ? 44.756 21.365 84.726 1.00 11.65 114 ILE A C 1
ATOM 1044 O O . ILE A 1 137 ? 45.840 20.861 84.413 1.00 13.63 114 ILE A O 1
ATOM 1049 N N . GLY A 1 138 ? 44.595 22.163 85.775 1.00 12.72 115 GLY A N 1
ATOM 1050 C CA . GLY A 1 138 ? 45.687 22.496 86.694 1.00 14.85 115 GLY A CA 1
ATOM 1051 C C . GLY A 1 138 ? 46.304 21.263 87.347 1.00 16.18 115 GLY A C 1
ATOM 1052 O O . GLY A 1 138 ? 47.525 21.181 87.458 1.00 14.59 115 GLY A O 1
ATOM 1053 N N . PHE A 1 139 ? 45.463 20.306 87.729 1.00 14.30 116 PHE A N 1
ATOM 1054 C CA . PHE A 1 139 ? 45.937 19.042 88.314 1.00 16.28 116 PHE A CA 1
ATOM 1055 C C . PHE A 1 139 ? 46.769 18.285 87.246 1.00 15.19 116 PHE A C 1
ATOM 1056 O O . PHE A 1 139 ? 47.892 17.834 87.515 1.00 15.76 116 PHE A O 1
ATOM 1064 N N . CYS A 1 140 ? 46.246 18.143 86.032 1.00 14.97 117 CYS A N 1
ATOM 1065 C CA . CYS A 1 140 ? 46.977 17.530 84.934 1.00 13.88 117 CYS A CA 1
ATOM 1066 C C . CYS A 1 140 ? 48.329 18.221 84.732 1.00 13.90 117 CYS A C 1
ATOM 1067 O O . CYS A 1 140 ? 49.382 17.553 84.638 1.00 14.77 117 CYS A O 1
ATOM 1070 N N . HIS A 1 141 ? 48.282 19.528 84.628 1.00 13.67 118 HIS A N 1
ATOM 1071 C CA . HIS A 1 141 ? 49.533 20.293 84.388 1.00 12.73 118 HIS A CA 1
ATOM 1072 C C . HIS A 1 141 ? 50.544 20.066 85.483 1.00 13.78 118 HIS A C 1
ATOM 1073 O O . HIS A 1 141 ? 51.746 20.090 85.213 1.00 14.68 118 HIS A O 1
ATOM 1080 N N . SER A 1 142 ? 50.056 19.887 86.702 1.00 14.09 119 SER A N 1
ATOM 1081 C CA . SER A 1 142 ? 50.969 19.662 87.865 1.00 14.61 119 SER A CA 1
ATOM 1082 C C . SER A 1 142 ? 51.748 18.357 87.723 1.00 16.77 119 SER A C 1
ATOM 1083 O O . SER A 1 142 ? 52.825 18.187 88.333 1.00 16.65 119 SER A O 1
ATOM 1086 N N . HIS A 1 143 ? 51.206 17.452 86.916 1.00 14.38 120 HIS A N 1
ATOM 1087 C CA . HIS A 1 143 ? 51.794 16.161 86.567 1.00 16.55 120 HIS A CA 1
ATOM 1088 C C . HIS A 1 143 ? 52.370 16.136 85.157 1.00 17.08 120 HIS A C 1
ATOM 1089 O O . HIS A 1 143 ? 52.648 15.068 84.589 1.00 19.11 120 HIS A O 1
ATOM 1096 N N . ASN A 1 144 ? 52.573 17.309 84.557 1.00 14.78 121 ASN A N 1
ATOM 1097 C CA . ASN A 1 144 ? 53.130 17.406 83.207 1.00 18.01 121 ASN A CA 1
ATOM 1098 C C . ASN A 1 144 ? 52.303 16.718 82.123 1.00 14.75 121 ASN A C 1
ATOM 1099 O O . ASN A 1 144 ? 52.866 16.163 81.148 1.00 17.22 121 ASN A O 1
ATOM 1104 N N . ILE A 1 145 ? 50.984 16.746 82.310 1.00 16.04 122 ILE A N 1
ATOM 1105 C CA A ILE A 1 145 ? 50.024 16.207 81.352 0.30 17.45 122 ILE A CA 1
ATOM 1106 C CA B ILE A 1 145 ? 50.002 16.215 81.357 0.70 15.76 122 ILE A CA 1
ATOM 1107 C C . ILE A 1 145 ? 49.243 17.355 80.718 1.00 19.18 122 ILE A C 1
ATOM 1108 O O . ILE A 1 145 ? 48.618 18.143 81.430 1.00 18.80 122 ILE A O 1
ATOM 1117 N N . ILE A 1 146 ? 49.321 17.457 79.395 1.00 15.69 123 ILE A N 1
ATOM 1118 C CA . ILE A 1 146 ? 48.597 18.497 78.597 1.00 16.74 123 ILE A CA 1
ATOM 1119 C C . ILE A 1 146 ? 47.373 17.787 78.026 1.00 20.79 123 ILE A C 1
ATOM 1120 O O . ILE A 1 146 ? 47.452 16.611 77.637 1.00 21.82 123 ILE A O 1
ATOM 1125 N N . HIS A 1 147 ? 46.237 18.468 77.982 1.00 14.75 124 HIS A N 1
ATOM 1126 C CA . HIS A 1 147 ? 45.053 17.841 77.358 1.00 15.81 124 HIS A CA 1
ATOM 1127 C C . HIS A 1 147 ? 45.186 17.879 75.839 1.00 16.99 124 HIS A C 1
ATOM 1128 O O . HIS A 1 147 ? 45.098 16.860 75.145 1.00 16.94 124 HIS A O 1
ATOM 1135 N N . ARG A 1 148 ? 45.383 19.084 75.330 1.00 14.31 125 ARG A N 1
ATOM 1136 C CA . ARG A 1 148 ? 45.698 19.417 73.906 1.00 15.19 125 ARG A CA 1
ATOM 1137 C C . ARG A 1 148 ? 44.490 19.479 73.011 1.00 18.02 125 ARG A C 1
ATOM 1138 O O . ARG A 1 148 ? 44.588 20.011 71.870 1.00 19.11 125 ARG A O 1
ATOM 1143 N N . ASP A 1 149 ? 43.356 18.965 73.483 1.00 15.12 126 ASP A N 1
ATOM 1144 C CA A ASP A 1 149 ? 42.135 18.897 72.674 0.60 15.59 126 ASP A CA 1
ATOM 1145 C CA B ASP A 1 149 ? 42.137 18.985 72.648 0.40 15.98 126 ASP A CA 1
ATOM 1146 C C . ASP A 1 149 ? 40.855 19.325 73.398 1.00 14.20 126 ASP A C 1
ATOM 1147 O O . ASP A 1 149 ? 39.796 18.789 73.138 1.00 16.21 126 ASP A O 1
ATOM 1156 N N . ILE A 1 150 ? 40.950 20.309 74.300 1.00 13.35 127 ILE A N 1
ATOM 1157 C CA . ILE A 1 150 ? 39.804 20.747 75.038 1.00 11.69 127 ILE A CA 1
ATOM 1158 C C . ILE A 1 150 ? 38.741 21.314 74.098 1.00 14.57 127 ILE A C 1
ATOM 1159 O O . ILE A 1 150 ? 39.061 22.113 73.195 1.00 14.96 127 ILE A O 1
ATOM 1164 N N . LYS A 1 151 ? 37.497 20.905 74.292 1.00 15.09 128 LYS A N 1
ATOM 1165 C CA . LYS A 1 151 ? 36.384 21.497 73.564 1.00 13.82 128 LYS A CA 1
ATOM 1166 C C . LYS A 1 151 ? 35.110 21.204 74.322 1.00 12.89 128 LYS A C 1
ATOM 1167 O O . LYS A 1 151 ? 35.100 20.299 75.165 1.00 13.77 128 LYS A O 1
ATOM 1173 N N . PRO A 1 152 ? 34.043 21.912 74.024 1.00 13.05 129 PRO A N 1
ATOM 1174 C CA . PRO A 1 152 ? 32.795 21.726 74.799 1.00 13.34 129 PRO A CA 1
ATOM 1175 C C . PRO A 1 152 ? 32.305 20.276 74.838 1.00 12.12 129 PRO A C 1
ATOM 1176 O O . PRO A 1 152 ? 31.798 19.813 75.909 1.00 13.69 129 PRO A O 1
ATOM 1180 N N . GLU A 1 153 ? 32.457 19.540 73.742 1.00 13.05 130 GLU A N 1
ATOM 1181 C CA . GLU A 1 153 ? 32.003 18.163 73.713 1.00 14.82 130 GLU A CA 1
ATOM 1182 C C . GLU A 1 153 ? 32.756 17.238 74.644 1.00 15.00 130 GLU A C 1
ATOM 1183 O O . GLU A 1 153 ? 32.213 16.174 74.962 1.00 14.76 130 GLU A O 1
ATOM 1189 N N . ASN A 1 154 ? 33.926 17.631 75.144 1.00 11.84 131 ASN A N 1
ATOM 1190 C CA . ASN A 1 154 ? 34.598 16.777 76.143 1.00 12.58 131 ASN A CA 1
ATOM 1191 C C . ASN A 1 154 ? 34.591 17.355 77.565 1.00 12.69 131 ASN A C 1
ATOM 1192 O O . ASN A 1 154 ? 35.291 16.831 78.452 1.00 15.31 131 ASN A O 1
ATOM 1197 N N . ILE A 1 155 ? 33.742 18.342 77.788 1.00 11.12 132 ILE A N 1
ATOM 1198 C CA . ILE A 1 155 ? 33.568 18.919 79.113 1.00 12.01 132 ILE A CA 1
ATOM 1199 C C . ILE A 1 155 ? 32.240 18.332 79.606 1.00 11.97 132 ILE A C 1
ATOM 1200 O O . ILE A 1 155 ? 31.141 18.861 79.371 1.00 12.47 132 ILE A O 1
ATOM 1205 N N . LEU A 1 156 ? 32.359 17.191 80.311 1.00 11.71 133 LEU A N 1
ATOM 1206 C CA . LEU A 1 156 ? 31.188 16.507 80.821 1.00 11.78 133 LEU A CA 1
ATOM 1207 C C . LEU A 1 156 ? 30.740 17.126 82.162 1.00 12.80 133 LEU A C 1
ATOM 1208 O O . LEU A 1 156 ? 31.546 17.760 82.849 1.00 13.30 133 LEU A O 1
ATOM 1213 N N . VAL A 1 157 ? 29.477 16.953 82.484 1.00 11.25 134 VAL A N 1
ATOM 1214 C CA . VAL A 1 157 ? 28.879 17.554 83.707 1.00 12.64 134 VAL A CA 1
ATOM 1215 C C . VAL A 1 157 ? 27.962 16.503 84.349 1.00 13.39 134 VAL A C 1
ATOM 1216 O O . VAL A 1 157 ? 27.048 16.009 83.695 1.00 13.58 134 VAL A O 1
ATOM 1220 N N . SER A 1 158 ? 28.256 16.157 85.602 1.00 13.54 135 SER A N 1
ATOM 1221 C CA . SER A 1 158 ? 27.425 15.160 86.303 1.00 15.41 135 SER A CA 1
ATOM 1222 C C . SER A 1 158 ? 26.037 15.669 86.685 1.00 15.15 135 SER A C 1
ATOM 1223 O O . SER A 1 158 ? 25.763 16.900 86.630 1.00 14.37 135 SER A O 1
ATOM 1226 N N . GLN A 1 159 ? 25.166 14.767 87.150 1.00 15.05 136 GLN A N 1
ATOM 1227 C CA . GLN A 1 159 ? 23.854 15.150 87.664 1.00 17.26 136 GLN A CA 1
ATOM 1228 C C . GLN A 1 159 ? 23.999 16.273 88.717 1.00 17.61 136 GLN A C 1
ATOM 1229 O O . GLN A 1 159 ? 23.186 17.217 88.720 1.00 21.84 136 GLN A O 1
ATOM 1235 N N . SER A 1 160 ? 25.048 16.215 89.560 1.00 14.61 137 SER A N 1
ATOM 1236 C CA . SER A 1 160 ? 25.211 17.212 90.604 1.00 18.59 137 SER A CA 1
ATOM 1237 C C . SER A 1 160 ? 26.012 18.467 90.229 1.00 18.22 137 SER A C 1
ATOM 1238 O O . SER A 1 160 ? 26.270 19.339 91.070 1.00 18.79 137 SER A O 1
ATOM 1241 N N . GLY A 1 161 ? 26.383 18.586 88.949 1.00 14.75 138 GLY A N 1
ATOM 1242 C CA . GLY A 1 161 ? 27.057 19.767 88.441 1.00 17.18 138 GLY A CA 1
ATOM 1243 C C . GLY A 1 161 ? 28.554 19.700 88.514 1.00 15.65 138 GLY A C 1
ATOM 1244 O O . GLY A 1 161 ? 29.212 20.705 88.335 1.00 15.75 138 GLY A O 1
ATOM 1245 N N . VAL A 1 162 ? 29.126 18.536 88.796 1.00 14.21 139 VAL A N 1
ATOM 1246 C CA . VAL A 1 162 ? 30.578 18.379 88.793 1.00 13.67 139 VAL A CA 1
ATOM 1247 C C . VAL A 1 162 ? 31.108 18.155 87.366 1.00 14.43 139 VAL A C 1
ATOM 1248 O O . VAL A 1 162 ? 30.649 17.286 86.656 1.00 13.85 139 VAL A O 1
ATOM 1252 N N . VAL A 1 163 ? 32.058 18.987 86.956 1.00 14.02 140 VAL A N 1
ATOM 1253 C CA . VAL A 1 163 ? 32.718 18.855 85.654 1.00 12.72 140 VAL A CA 1
ATOM 1254 C C . VAL A 1 163 ? 33.644 17.677 85.656 1.00 12.12 140 VAL A C 1
ATOM 1255 O O . VAL A 1 163 ? 34.413 17.472 86.603 1.00 13.49 140 VAL A O 1
ATOM 1259 N N . LYS A 1 164 ? 33.622 16.894 84.580 1.00 12.70 141 LYS A N 1
ATOM 1260 C CA . LYS A 1 164 ? 34.524 15.735 84.381 1.00 11.91 141 LYS A CA 1
ATOM 1261 C C . LYS A 1 164 ? 35.166 15.887 82.999 1.00 13.55 141 LYS A C 1
ATOM 1262 O O . LYS A 1 164 ? 34.457 15.905 82.005 1.00 15.72 141 LYS A O 1
ATOM 1268 N N . LEU A 1 165 ? 36.463 16.081 82.966 1.00 12.49 142 LEU A N 1
ATOM 1269 C CA . LEU A 1 165 ? 37.205 16.200 81.706 1.00 13.47 142 LEU A CA 1
ATOM 1270 C C . LEU A 1 165 ? 37.553 14.839 81.176 1.00 13.97 142 LEU A C 1
ATOM 1271 O O . LEU A 1 165 ? 37.798 13.907 81.919 1.00 14.50 142 LEU A O 1
ATOM 1276 N N . CYS A 1 166 ? 37.661 14.753 79.859 1.00 15.03 143 CYS A N 1
ATOM 1277 C CA . CYS A 1 166 ? 37.958 13.503 79.196 1.00 16.67 143 CYS A CA 1
ATOM 1278 C C . CYS A 1 166 ? 38.611 13.691 77.825 1.00 15.08 143 CYS A C 1
ATOM 1279 O O . CYS A 1 166 ? 38.717 14.823 77.339 1.00 16.70 143 CYS A O 1
ATOM 1282 N N . ASP A 1 167 ? 39.005 12.556 77.231 1.00 17.25 144 ASP A N 1
ATOM 1283 C CA . ASP A 1 167 ? 39.536 12.497 75.877 1.00 18.95 144 ASP A CA 1
ATOM 1284 C C . ASP A 1 167 ? 40.831 13.286 75.713 1.00 18.99 144 ASP A C 1
ATOM 1285 O O . ASP A 1 167 ? 41.024 14.061 74.759 1.00 20.38 144 ASP A O 1
ATOM 1290 N N . PHE A 1 168 ? 41.717 13.118 76.688 1.00 21.12 145 PHE A N 1
ATOM 1291 C CA . PHE A 1 168 ? 43.058 13.728 76.652 1.00 28.04 145 PHE A CA 1
ATOM 1292 C C . PHE A 1 168 ? 43.841 13.304 75.405 1.00 35.29 145 PHE A C 1
ATOM 1293 O O . PHE A 1 168 ? 43.721 12.169 74.955 1.00 28.75 145 PHE A O 1
ATOM 1301 N N . GLY A 1 169 ? 44.649 14.210 74.864 1.00 34.51 146 GLY A N 1
ATOM 1302 C CA . GLY A 1 169 ? 45.424 13.921 73.639 1.00 38.31 146 GLY A CA 1
ATOM 1303 C C . GLY A 1 169 ? 46.535 12.871 73.777 1.00 58.05 146 GLY A C 1
ATOM 1304 O O . GLY A 1 169 ? 47.491 12.890 73.005 1.00 72.82 146 GLY A O 1
ATOM 1305 N N . PHE A 1 170 ? 46.415 11.960 74.747 1.00 74.29 147 PHE A N 1
ATOM 1306 C CA . PHE A 1 170 ? 47.324 10.812 74.872 1.00 94.12 147 PHE A CA 1
ATOM 1307 C C . PHE A 1 170 ? 46.638 9.425 74.804 1.00 121.42 147 PHE A C 1
ATOM 1308 O O . PHE A 1 170 ? 47.326 8.407 74.868 1.00 139.02 147 PHE A O 1
ATOM 1316 N N . ALA A 1 171 ? 45.311 9.370 74.666 1.00 103.25 148 ALA A N 1
ATOM 1317 C CA . ALA A 1 171 ? 44.596 8.083 74.600 1.00 101.45 148 ALA A CA 1
ATOM 1318 C C . ALA A 1 171 ? 43.517 8.077 73.517 1.00 84.95 148 ALA A C 1
ATOM 1319 O O . ALA A 1 171 ? 43.580 8.843 72.550 1.00 69.67 148 ALA A O 1
ATOM 1321 N N . GLU A 1 184 ? 41.956 15.858 59.811 1.00 68.49 161 GLU A N 1
ATOM 1322 C CA . GLU A 1 184 ? 40.625 15.281 59.670 1.00 78.36 161 GLU A CA 1
ATOM 1323 C C . GLU A 1 184 ? 39.603 16.400 59.468 1.00 59.58 161 GLU A C 1
ATOM 1324 O O . GLU A 1 184 ? 39.959 17.497 59.029 1.00 67.61 161 GLU A O 1
ATOM 1326 N N . VAL A 1 185 ? 38.338 16.111 59.774 1.00 60.65 162 VAL A N 1
ATOM 1327 C CA . VAL A 1 185 ? 37.327 17.148 59.995 1.00 70.00 162 VAL A CA 1
ATOM 1328 C C . VAL A 1 185 ? 37.222 17.510 61.496 1.00 53.67 162 VAL A C 1
ATOM 1329 O O . VAL A 1 185 ? 36.190 18.036 61.939 1.00 52.22 162 VAL A O 1
ATOM 1331 N N . ALA A 1 186 ? 38.276 17.227 62.271 1.00 56.02 163 ALA A N 1
ATOM 1332 C CA . ALA A 1 186 ? 38.299 17.559 63.704 1.00 48.81 163 ALA A CA 1
ATOM 1333 C C . ALA A 1 186 ? 38.227 19.070 63.858 1.00 38.64 163 ALA A C 1
ATOM 1334 O O . ALA A 1 186 ? 38.821 19.809 63.085 1.00 40.47 163 ALA A O 1
ATOM 1336 N N . THR A 1 187 ? 37.501 19.517 64.873 1.00 30.63 164 THR A N 1
ATOM 1337 C CA . THR A 1 187 ? 37.241 20.937 65.060 1.00 23.69 164 THR A CA 1
ATOM 1338 C C . THR A 1 187 ? 38.522 21.648 65.481 1.00 23.01 164 THR A C 1
ATOM 1339 O O . THR A 1 187 ? 39.257 21.165 66.354 1.00 21.95 164 THR A O 1
ATOM 1343 N N . ARG A 1 188 ? 38.796 22.777 64.832 1.00 20.15 165 ARG A N 1
ATOM 1344 C CA . ARG A 1 188 ? 39.986 23.576 65.093 1.00 17.78 165 ARG A CA 1
ATOM 1345 C C . ARG A 1 188 ? 39.688 24.778 65.947 1.00 14.58 165 ARG A C 1
ATOM 1346 O O . ARG A 1 188 ? 40.597 25.544 66.252 1.00 14.40 165 ARG A O 1
ATOM 1354 N N . TRP A 1 189 ? 38.416 24.931 66.367 1.00 14.52 166 TRP A N 1
ATOM 1355 C CA . TRP A 1 189 ? 37.949 26.146 66.968 1.00 12.51 166 TRP A CA 1
ATOM 1356 C C . TRP A 1 189 ? 38.623 26.600 68.236 1.00 11.80 166 TRP A C 1
ATOM 1357 O O . TRP A 1 189 ? 38.633 27.768 68.578 1.00 12.63 166 TRP A O 1
ATOM 1368 N N . TYR A 1 190 ? 39.177 25.629 68.966 1.00 12.68 167 TYR A N 1
ATOM 1369 C CA . TYR A 1 190 ? 39.810 25.878 70.274 1.00 12.35 167 TYR A CA 1
ATOM 1370 C C . TYR A 1 190 ? 41.309 25.738 70.247 1.00 14.12 167 TYR A C 1
ATOM 1371 O O . TYR A 1 190 ? 41.943 25.815 71.315 1.00 14.47 167 TYR A O 1
ATOM 1380 N N . ARG A 1 191 ? 41.872 25.555 69.055 1.00 13.29 168 ARG A N 1
ATOM 1381 C CA . ARG A 1 191 ? 43.338 25.419 68.878 1.00 14.52 168 ARG A CA 1
ATOM 1382 C C . ARG A 1 191 ? 44.078 26.725 68.859 1.00 12.44 168 ARG A C 1
ATOM 1383 O O . ARG A 1 191 ? 43.742 27.665 68.109 1.00 14.27 168 ARG A O 1
ATOM 1391 N N . ALA A 1 192 ? 45.145 26.764 69.666 1.00 15.01 169 ALA A N 1
ATOM 1392 C CA . ALA A 1 192 ? 46.017 27.928 69.765 1.00 13.48 169 ALA A CA 1
ATOM 1393 C C . ALA A 1 192 ? 46.821 28.116 68.480 1.00 14.72 169 ALA A C 1
ATOM 1394 O O . ALA A 1 192 ? 47.055 27.150 67.763 1.00 14.12 169 ALA A O 1
ATOM 1396 N N . PRO A 1 193 ? 47.296 29.328 68.209 1.00 13.79 170 PRO A N 1
ATOM 1397 C CA . PRO A 1 193 ? 48.117 29.592 67.004 1.00 15.36 170 PRO A CA 1
ATOM 1398 C C . PRO A 1 193 ? 49.294 28.668 66.839 1.00 15.35 170 PRO A C 1
ATOM 1399 O O . PRO A 1 193 ? 49.581 28.220 65.727 1.00 15.86 170 PRO A O 1
ATOM 1403 N N . GLU A 1 194 ? 49.996 28.349 67.918 1.00 16.34 171 GLU A N 1
ATOM 1404 C CA . GLU A 1 194 ? 51.132 27.439 67.824 1.00 16.58 171 GLU A CA 1
ATOM 1405 C C . GLU A 1 194 ? 50.756 26.047 67.297 1.00 20.36 171 GLU A C 1
ATOM 1406 O O . GLU A 1 194 ? 51.505 25.433 66.566 1.00 19.53 171 GLU A O 1
ATOM 1412 N N . LEU A 1 195 ? 49.567 25.555 67.620 1.00 16.16 172 LEU A N 1
ATOM 1413 C CA . LEU A 1 195 ? 49.130 24.270 67.062 1.00 14.88 172 LEU A CA 1
ATOM 1414 C C . LEU A 1 195 ? 48.826 24.407 65.565 1.00 19.04 172 LEU A C 1
ATOM 1415 O O . LEU A 1 195 ? 49.186 23.516 64.767 1.00 21.13 172 LEU A O 1
ATOM 1420 N N . LEU A 1 196 ? 48.241 25.524 65.193 1.00 16.31 173 LEU A N 1
ATOM 1421 C CA . LEU A 1 196 ? 47.746 25.737 63.836 1.00 18.04 173 LEU A CA 1
ATOM 1422 C C . LEU A 1 196 ? 48.891 25.881 62.834 1.00 21.75 173 LEU A C 1
ATOM 1423 O O . LEU A 1 196 ? 48.729 25.562 61.649 1.00 21.54 173 LEU A O 1
ATOM 1428 N N . VAL A 1 197 ? 50.013 26.414 63.291 1.00 19.72 174 VAL A N 1
ATOM 1429 C CA . VAL A 1 197 ? 51.227 26.526 62.428 1.00 21.76 174 VAL A CA 1
ATOM 1430 C C . VAL A 1 197 ? 52.184 25.321 62.599 1.00 26.08 174 VAL A C 1
ATOM 1431 O O . VAL A 1 197 ? 53.234 25.279 61.948 1.00 27.20 174 VAL A O 1
ATOM 1435 N N . GLY A 1 198 ? 51.847 24.335 63.435 1.00 24.07 175 GLY A N 1
ATOM 1436 C CA . GLY A 1 198 ? 52.676 23.126 63.633 1.00 26.50 175 GLY A CA 1
ATOM 1437 C C . GLY A 1 198 ? 53.947 23.333 64.445 1.00 29.94 175 GLY A C 1
ATOM 1438 O O . GLY A 1 198 ? 54.969 22.668 64.207 1.00 33.57 175 GLY A O 1
ATOM 1439 N N . ASP A 1 199 ? 53.922 24.271 65.383 1.00 28.66 176 ASP A N 1
ATOM 1440 C CA . ASP A 1 199 ? 55.098 24.525 66.215 1.00 22.26 176 ASP A CA 1
ATOM 1441 C C . ASP A 1 199 ? 55.302 23.337 67.165 1.00 30.25 176 ASP A C 1
ATOM 1442 O O . ASP A 1 199 ? 54.442 23.075 68.016 1.00 30.24 176 ASP A O 1
ATOM 1447 N N . VAL A 1 200 ? 56.445 22.640 67.048 1.00 29.99 177 VAL A N 1
ATOM 1448 C CA . VAL A 1 200 ? 56.779 21.540 67.969 1.00 33.77 177 VAL A CA 1
ATOM 1449 C C . VAL A 1 200 ? 57.017 21.985 69.394 1.00 23.02 177 VAL A C 1
ATOM 1450 O O . VAL A 1 200 ? 57.009 21.157 70.291 1.00 31.15 177 VAL A O 1
ATOM 1454 N N . LYS A 1 201 ? 57.249 23.276 69.606 1.00 24.31 178 LYS A N 1
ATOM 1455 C CA . LYS A 1 201 ? 57.511 23.814 70.923 1.00 23.88 178 LYS A CA 1
ATOM 1456 C C . LYS A 1 201 ? 56.241 24.178 71.701 1.00 24.47 178 LYS A C 1
ATOM 1457 O O . LYS A 1 201 ? 56.296 24.950 72.658 1.00 27.99 178 LYS A O 1
ATOM 1463 N N . TYR A 1 202 ? 55.115 23.595 71.353 1.00 21.74 179 TYR A N 1
ATOM 1464 C CA . TYR A 1 202 ? 53.881 23.935 72.093 1.00 20.10 179 TYR A CA 1
ATOM 1465 C C . TYR A 1 202 ? 53.965 23.318 73.466 1.00 19.66 179 TYR A C 1
ATOM 1466 O O . TYR A 1 202 ? 54.687 22.307 73.704 1.00 21.47 179 TYR A O 1
ATOM 1475 N N . GLY A 1 203 ? 53.205 23.881 74.407 1.00 18.68 180 GLY A N 1
ATOM 1476 C CA . GLY A 1 203 ? 53.128 23.264 75.713 1.00 19.88 180 GLY A CA 1
ATOM 1477 C C . GLY A 1 203 ? 51.808 23.496 76.407 1.00 16.78 180 GLY A C 1
ATOM 1478 O O . GLY A 1 203 ? 50.749 23.605 75.750 1.00 16.49 180 GLY A O 1
ATOM 1479 N N . LYS A 1 204 ? 51.882 23.602 77.723 1.00 15.40 181 LYS A N 1
ATOM 1480 C CA . LYS A 1 204 ? 50.701 23.770 78.582 1.00 13.68 181 LYS A CA 1
ATOM 1481 C C . LYS A 1 204 ? 49.840 24.970 78.189 1.00 12.09 181 LYS A C 1
ATOM 1482 O O . LYS A 1 204 ? 48.619 24.933 78.374 1.00 12.39 181 LYS A O 1
ATOM 1488 N N . ALA A 1 205 ? 50.454 25.990 77.611 1.00 12.96 182 ALA A N 1
ATOM 1489 C CA . ALA A 1 205 ? 49.741 27.176 77.180 1.00 11.45 182 ALA A CA 1
ATOM 1490 C C . ALA A 1 205 ? 48.638 26.906 76.137 1.00 11.69 182 ALA A C 1
ATOM 1491 O O . ALA A 1 205 ? 47.687 27.712 76.030 1.00 13.61 182 ALA A O 1
ATOM 1493 N N . VAL A 1 206 ? 48.726 25.806 75.417 1.00 11.78 183 VAL A N 1
ATOM 1494 C CA . VAL A 1 206 ? 47.634 25.484 74.458 1.00 11.66 183 VAL A CA 1
ATOM 1495 C C . VAL A 1 206 ? 46.314 25.265 75.193 1.00 12.54 183 VAL A C 1
ATOM 1496 O O . VAL A 1 206 ? 45.260 25.583 74.675 1.00 12.96 183 VAL A O 1
ATOM 1500 N N . ASP A 1 207 ? 46.374 24.677 76.380 1.00 11.09 184 ASP A N 1
ATOM 1501 C CA . ASP A 1 207 ? 45.162 24.417 77.159 1.00 10.70 184 ASP A CA 1
ATOM 1502 C C . ASP A 1 207 ? 44.583 25.715 77.735 1.00 10.13 184 ASP A C 1
ATOM 1503 O O . ASP A 1 207 ? 43.359 25.841 77.850 1.00 11.40 184 ASP A O 1
ATOM 1508 N N . VAL A 1 208 ? 45.432 26.675 78.152 1.00 11.24 185 VAL A N 1
ATOM 1509 C CA . VAL A 1 208 ? 44.961 27.982 78.612 1.00 10.98 185 VAL A CA 1
ATOM 1510 C C . VAL A 1 208 ? 44.234 28.726 77.470 1.00 10.68 185 VAL A C 1
ATOM 1511 O O . VAL A 1 208 ? 43.201 29.326 77.709 1.00 11.85 185 VAL A O 1
ATOM 1515 N N . TRP A 1 209 ? 44.784 28.640 76.255 1.00 11.01 186 TRP A N 1
ATOM 1516 C CA . TRP A 1 209 ? 44.139 29.261 75.088 1.00 10.56 186 TRP A CA 1
ATOM 1517 C C . TRP A 1 209 ? 42.739 28.684 74.918 1.00 12.07 186 TRP A C 1
ATOM 1518 O O . TRP A 1 209 ? 41.763 29.386 74.788 1.00 11.30 186 TRP A O 1
ATOM 1529 N N . ALA A 1 210 ? 42.616 27.367 75.004 1.00 11.91 187 ALA A N 1
ATOM 1530 C CA . ALA A 1 210 ? 41.298 26.721 74.774 1.00 11.31 187 ALA A CA 1
ATOM 1531 C C . ALA A 1 210 ? 40.306 27.143 75.851 1.00 12.35 187 ALA A C 1
ATOM 1532 O O . ALA A 1 210 ? 39.140 27.433 75.593 1.00 13.58 187 ALA A O 1
ATOM 1534 N N . ILE A 1 211 ? 40.781 27.193 77.098 1.00 12.75 188 ILE A N 1
ATOM 1535 C CA . ILE A 1 211 ? 39.989 27.741 78.188 1.00 13.12 188 ILE A CA 1
ATOM 1536 C C . ILE A 1 211 ? 39.472 29.184 77.895 1.00 13.78 188 ILE A C 1
ATOM 1537 O O . ILE A 1 211 ? 38.267 29.478 78.107 1.00 15.63 188 ILE A O 1
ATOM 1542 N N . GLY A 1 212 ? 40.337 30.042 77.354 1.00 12.38 189 GLY A N 1
ATOM 1543 C CA . GLY A 1 212 ? 39.925 31.365 76.970 1.00 13.27 189 GLY A CA 1
ATOM 1544 C C . GLY A 1 212 ? 38.805 31.358 75.968 1.00 15.65 189 GLY A C 1
ATOM 1545 O O . GLY A 1 212 ? 37.869 32.153 76.064 1.00 15.95 189 GLY A O 1
ATOM 1546 N N . CYS A 1 213 ? 38.886 30.446 74.997 1.00 13.29 190 CYS A N 1
ATOM 1547 C CA . CYS A 1 213 ? 37.805 30.311 73.995 1.00 14.43 190 CYS A CA 1
ATOM 1548 C C . CYS A 1 213 ? 36.476 29.959 74.609 1.00 15.68 190 CYS A C 1
ATOM 1549 O O . CYS A 1 213 ? 35.432 30.367 74.107 1.00 17.82 190 CYS A O 1
ATOM 1552 N N . LEU A 1 214 ? 36.511 29.187 75.703 1.00 14.07 191 LEU A N 1
ATOM 1553 C CA . LEU A 1 214 ? 35.304 28.754 76.380 1.00 15.23 191 LEU A CA 1
ATOM 1554 C C . LEU A 1 214 ? 34.574 29.882 77.129 1.00 19.03 191 LEU A C 1
ATOM 1555 O O . LEU A 1 214 ? 33.352 29.831 77.307 1.00 19.83 191 LEU A O 1
ATOM 1560 N N . VAL A 1 215 ? 35.313 30.871 77.595 1.00 18.76 192 VAL A N 1
ATOM 1561 C CA . VAL A 1 215 ? 34.755 31.964 78.392 1.00 17.79 192 VAL A CA 1
ATOM 1562 C C . VAL A 1 215 ? 33.660 32.704 77.641 1.00 17.82 192 VAL A C 1
ATOM 1563 O O . VAL A 1 215 ? 32.521 32.795 78.117 1.00 18.85 192 VAL A O 1
ATOM 1567 N N . THR A 1 216 ? 33.953 33.220 76.438 1.00 17.86 193 THR A N 1
ATOM 1568 C CA . THR A 1 216 ? 32.936 33.945 75.696 1.00 18.65 193 THR A CA 1
ATOM 1569 C C . THR A 1 216 ? 31.837 32.994 75.166 1.00 16.75 193 THR A C 1
ATOM 1570 O O . THR A 1 216 ? 30.669 33.362 75.127 1.00 21.50 193 THR A O 1
ATOM 1574 N N . GLU A 1 217 ? 32.198 31.762 74.810 1.00 14.52 194 GLU A N 1
ATOM 1575 C CA . GLU A 1 217 ? 31.228 30.844 74.283 1.00 16.01 194 GLU A CA 1
ATOM 1576 C C . GLU A 1 217 ? 30.175 30.515 75.343 1.00 16.55 194 GLU A C 1
ATOM 1577 O O . GLU A 1 217 ? 28.970 30.488 75.038 1.00 16.73 194 GLU A O 1
ATOM 1583 N N . MET A 1 218 ? 30.599 30.272 76.582 1.00 16.33 195 MET A N 1
ATOM 1584 C CA A MET A 1 218 ? 29.624 29.952 77.633 0.50 15.89 195 MET A CA 1
ATOM 1585 C CA B MET A 1 218 ? 29.633 29.988 77.650 0.50 16.76 195 MET A CA 1
ATOM 1586 C C . MET A 1 218 ? 28.745 31.179 77.925 1.00 18.45 195 MET A C 1
ATOM 1587 O O . MET A 1 218 ? 27.559 31.010 78.234 1.00 17.86 195 MET A O 1
ATOM 1596 N N . PHE A 1 219 ? 29.303 32.385 77.844 1.00 18.53 196 PHE A N 1
ATOM 1597 C CA . PHE A 1 219 ? 28.511 33.591 78.091 1.00 19.34 196 PHE A CA 1
ATOM 1598 C C . PHE A 1 219 ? 27.611 33.997 76.964 1.00 22.07 196 PHE A C 1
ATOM 1599 O O . PHE A 1 219 ? 26.519 34.542 77.211 1.00 22.74 196 PHE A O 1
ATOM 1607 N N . MET A 1 220 ? 28.067 33.771 75.732 1.00 19.73 197 MET A N 1
ATOM 1608 C CA . MET A 1 220 ? 27.389 34.329 74.557 1.00 23.37 197 MET A CA 1
ATOM 1609 C C . MET A 1 220 ? 26.633 33.298 73.745 1.00 21.54 197 MET A C 1
ATOM 1610 O O . MET A 1 220 ? 25.748 33.653 72.945 1.00 23.61 197 MET A O 1
ATOM 1615 N N . GLY A 1 221 ? 26.926 32.025 73.949 1.00 17.54 198 GLY A N 1
ATOM 1616 C CA . GLY A 1 221 ? 26.202 30.954 73.228 1.00 19.49 198 GLY A CA 1
ATOM 1617 C C . GLY A 1 221 ? 26.620 30.748 71.772 1.00 24.45 198 GLY A C 1
ATOM 1618 O O . GLY A 1 221 ? 25.859 30.230 70.931 1.00 22.01 198 GLY A O 1
ATOM 1619 N N . GLU A 1 222 ? 27.833 31.164 71.425 1.00 18.14 199 GLU A N 1
ATOM 1620 C CA . GLU A 1 222 ? 28.359 30.906 70.115 1.00 17.94 199 GLU A CA 1
ATOM 1621 C C . GLU A 1 222 ? 29.883 30.752 70.222 1.00 16.03 199 GLU A C 1
ATOM 1622 O O . GLU A 1 222 ? 30.506 31.366 71.087 1.00 17.81 199 GLU A O 1
ATOM 1628 N N . PRO A 1 223 ? 30.481 30.005 69.304 1.00 17.81 200 PRO A N 1
ATOM 1629 C CA . PRO A 1 223 ? 31.950 29.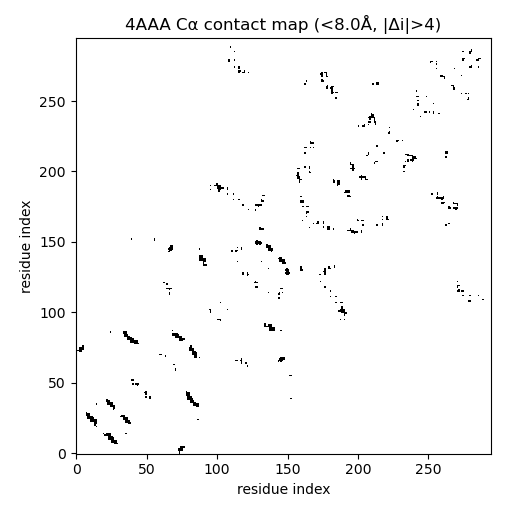873 69.315 1.00 14.46 200 PRO A CA 1
ATOM 1630 C C . PRO A 1 223 ? 32.682 31.157 68.990 1.00 16.51 200 PRO A C 1
ATOM 1631 O O . PRO A 1 223 ? 32.223 31.977 68.159 1.00 16.80 200 PRO A O 1
ATOM 1635 N N . LEU A 1 224 ? 33.811 31.372 69.672 1.00 14.12 201 LEU A N 1
ATOM 1636 C CA . LEU A 1 224 ? 34.599 32.573 69.445 1.00 13.86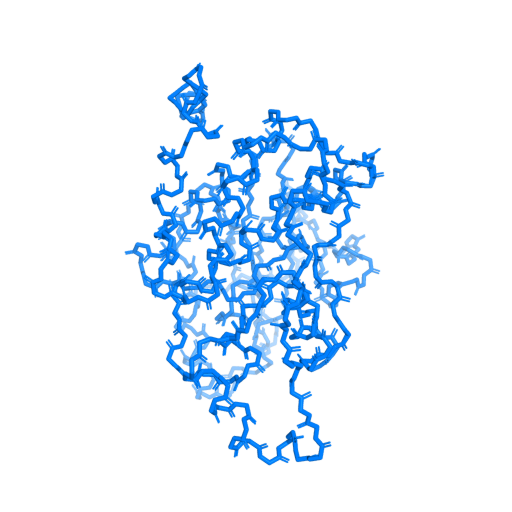 201 LEU A CA 1
ATOM 1637 C C . LEU A 1 224 ? 35.232 32.621 68.030 1.00 17.53 201 LEU A C 1
ATOM 1638 O O . LEU A 1 224 ? 35.091 33.654 67.309 1.00 16.37 201 LEU A O 1
ATOM 1643 N N . PHE A 1 225 ? 35.865 31.519 67.626 1.00 13.87 202 PHE A N 1
ATOM 1644 C CA . PHE A 1 225 ? 36.635 31.451 66.393 1.00 13.17 202 PHE A CA 1
ATOM 1645 C C . PHE A 1 225 ? 36.274 30.179 65.639 1.00 12.57 202 PHE A C 1
ATOM 1646 O O . PHE A 1 225 ? 36.999 29.162 65.648 1.00 13.60 202 PHE A O 1
ATOM 1654 N N . PRO A 1 226 ? 35.146 30.196 64.916 1.00 14.51 203 PRO A N 1
ATOM 1655 C CA . PRO A 1 226 ? 34.709 28.952 64.268 1.00 14.89 203 PRO A CA 1
ATOM 1656 C C . PRO A 1 226 ? 35.282 28.713 62.865 1.00 17.75 203 PRO A C 1
ATOM 1657 O O . PRO A 1 226 ? 34.506 28.662 61.875 1.00 18.98 203 PRO A O 1
ATOM 1661 N N . GLY A 1 227 ? 36.589 28.521 62.761 1.00 15.49 204 GLY A N 1
ATOM 1662 C CA . GLY A 1 227 ? 37.232 28.261 61.478 1.00 15.40 204 GLY A CA 1
ATOM 1663 C C . GLY A 1 227 ? 37.015 26.892 60.925 1.00 18.19 204 GLY A C 1
ATOM 1664 O O . GLY A 1 227 ? 36.791 25.955 61.688 1.00 19.24 204 GLY A O 1
ATOM 1665 N N . ASP A 1 228 ? 37.086 26.759 59.602 1.00 20.22 205 ASP A N 1
ATOM 1666 C CA A ASP A 1 228 ? 36.828 25.421 59.026 0.70 21.20 205 ASP A CA 1
ATOM 1667 C CA B ASP A 1 228 ? 36.809 25.513 58.845 0.30 22.65 205 ASP A CA 1
ATOM 1668 C C . ASP A 1 228 ? 38.067 24.720 58.481 1.00 25.63 205 ASP A C 1
ATOM 1669 O O . ASP A 1 228 ? 37.969 23.617 57.925 1.00 31.00 205 ASP A O 1
ATOM 1678 N N . SER A 1 229 ? 39.234 25.323 58.686 1.00 23.34 206 SER A N 1
ATOM 1679 C CA . SER A 1 229 ? 40.539 24.764 58.301 1.00 24.33 206 SER A CA 1
ATOM 1680 C C . SER A 1 229 ? 41.609 25.466 59.112 1.00 21.33 206 SER A C 1
ATOM 1681 O O . SER A 1 229 ? 41.319 26.486 59.754 1.00 18.98 206 SER A O 1
ATOM 1684 N N . ASP A 1 230 ? 42.846 24.992 59.054 1.00 19.93 207 ASP A N 1
ATOM 1685 C CA . ASP A 1 230 ? 43.947 25.679 59.753 1.00 18.92 207 ASP A CA 1
ATOM 1686 C C . ASP A 1 230 ? 44.052 27.136 59.293 1.00 18.42 207 ASP A C 1
ATOM 1687 O O . ASP A 1 230 ? 44.183 28.046 60.128 1.00 17.52 207 ASP A O 1
ATOM 1692 N N . ILE A 1 231 ? 44.081 27.371 57.988 1.00 19.67 208 ILE A N 1
ATOM 1693 C CA . ILE A 1 231 ? 44.199 28.760 57.529 1.00 17.72 208 ILE A CA 1
ATOM 1694 C C . ILE A 1 231 ? 42.972 29.587 57.924 1.00 16.08 208 ILE A C 1
ATOM 1695 O O . ILE A 1 231 ? 43.118 30.753 58.371 1.00 16.29 208 ILE A O 1
ATOM 1700 N N . ASP A 1 232 ? 41.763 29.062 57.762 1.00 17.37 209 ASP A N 1
ATOM 1701 C CA . ASP A 1 232 ? 40.583 29.846 58.133 1.00 15.45 209 ASP A CA 1
ATOM 1702 C C . ASP A 1 232 ? 40.567 30.175 59.641 1.00 15.22 209 ASP A C 1
ATOM 1703 O O . ASP A 1 232 ? 40.182 31.266 60.080 1.00 15.53 209 ASP A O 1
ATOM 1708 N N . GLN A 1 233 ? 40.980 29.202 60.433 1.00 14.37 210 GLN A N 1
ATOM 1709 C CA . GLN A 1 233 ? 41.066 29.395 61.867 1.00 15.05 210 GLN A CA 1
ATOM 1710 C C . GLN A 1 233 ? 42.012 30.544 62.221 1.00 16.35 210 GLN A C 1
ATOM 1711 O O . GLN A 1 233 ? 41.699 31.399 63.046 1.00 13.11 210 GLN A O 1
ATOM 1717 N N . LEU A 1 234 ? 43.198 30.562 61.593 1.00 14.71 211 LEU A N 1
ATOM 1718 C CA . LEU A 1 234 ? 44.128 31.628 61.791 1.00 13.86 211 LEU A CA 1
ATOM 1719 C C . LEU A 1 234 ? 43.543 32.963 61.380 1.00 14.51 211 LEU A C 1
ATOM 1720 O O . LEU A 1 234 ? 43.719 33.974 62.076 1.00 15.43 211 LEU A O 1
ATOM 1725 N N . TYR A 1 235 ? 42.811 32.997 60.259 1.00 14.16 212 TYR A N 1
ATOM 1726 C CA . TYR A 1 235 ? 42.192 34.264 59.878 1.00 15.64 212 TYR A CA 1
ATOM 1727 C C . TYR A 1 235 ? 41.213 34.783 60.940 1.00 15.73 212 TYR A C 1
ATOM 1728 O O . TYR A 1 235 ? 41.169 35.983 61.263 1.00 15.44 212 TYR A O 1
ATOM 1737 N N . HIS A 1 236 ? 40.392 33.870 61.465 1.00 14.01 213 HIS A N 1
ATOM 1738 C CA . HIS A 1 236 ? 39.435 34.257 62.516 1.00 14.51 213 HIS A CA 1
ATOM 1739 C C . HIS A 1 236 ? 40.147 34.778 63.717 1.00 13.53 213 HIS A C 1
ATOM 1740 O O . HIS A 1 236 ? 39.779 35.837 64.285 1.00 15.43 213 HIS A O 1
ATOM 1747 N N . ILE A 1 237 ? 41.179 34.060 64.174 1.00 13.02 214 ILE A N 1
ATOM 1748 C CA . ILE A 1 237 ? 41.980 34.548 65.316 1.00 14.35 214 ILE A CA 1
ATOM 1749 C C . ILE A 1 237 ? 42.576 35.933 65.113 1.00 15.18 214 ILE A C 1
ATOM 1750 O O . ILE A 1 237 ? 42.464 36.819 65.974 1.00 16.64 214 ILE A O 1
ATOM 1755 N N . MET A 1 238 ? 43.211 36.110 63.954 1.00 14.72 215 MET A N 1
ATOM 1756 C CA . MET A 1 238 ? 43.963 37.328 63.662 1.00 16.00 215 MET A CA 1
ATOM 1757 C C . MET A 1 238 ? 43.089 38.569 63.455 1.00 17.43 215 MET A C 1
ATOM 1758 O O . MET A 1 238 ? 43.450 39.665 63.864 1.00 17.43 215 MET A O 1
ATOM 1763 N N . MET A 1 239 ? 41.901 38.366 62.921 1.00 15.85 216 MET A N 1
ATOM 1764 C CA A MET A 1 239 ? 40.922 39.436 62.758 0.60 19.20 216 MET A CA 1
ATOM 1765 C CA B MET A 1 239 ? 40.999 39.482 62.761 0.40 20.39 216 MET A CA 1
ATOM 1766 C C . MET A 1 239 ? 40.654 40.086 64.114 1.00 20.38 216 MET A C 1
ATOM 1767 O O . MET A 1 239 ? 40.470 41.275 64.216 1.00 19.97 216 MET A O 1
ATOM 1776 N N . CYS A 1 240 ? 40.604 39.260 65.170 1.00 17.68 217 CYS A N 1
ATOM 1777 C CA . CYS A 1 240 ? 40.300 39.736 66.498 1.00 17.90 217 CYS A CA 1
ATOM 1778 C C . CYS A 1 240 ? 41.541 40.208 67.238 1.00 22.38 217 CYS A C 1
ATOM 1779 O O . CYS A 1 240 ? 41.533 41.276 67.856 1.00 21.45 217 CYS A O 1
ATOM 1782 N N . LEU A 1 241 ? 42.608 39.413 67.156 1.00 18.01 218 LEU A N 1
ATOM 1783 C CA . LEU A 1 241 ? 43.743 39.558 68.067 1.00 19.40 218 LEU A CA 1
ATOM 1784 C C . LEU A 1 241 ? 45.002 40.145 67.467 1.00 22.02 218 LEU A C 1
ATOM 1785 O O . LEU A 1 241 ? 45.952 40.416 68.197 1.00 24.35 218 LEU A O 1
ATOM 1790 N N . GLY A 1 242 ? 45.046 40.322 66.149 1.00 22.82 219 GLY A N 1
ATOM 1791 C CA . GLY A 1 242 ? 46.182 40.956 65.498 1.00 22.14 219 GLY A CA 1
ATOM 1792 C C . GLY A 1 242 ? 47.182 39.976 64.948 1.00 21.69 219 GLY A C 1
ATOM 1793 O O . GLY A 1 242 ? 46.894 38.781 64.814 1.00 21.12 219 GLY A O 1
ATOM 1794 N N . ASN A 1 243 ? 48.381 40.463 64.645 1.00 22.66 220 ASN A N 1
ATOM 1795 C CA . ASN A 1 243 ? 49.389 39.651 63.983 1.00 23.71 220 ASN A CA 1
ATOM 1796 C C . ASN A 1 243 ? 49.962 38.608 64.976 1.00 22.67 220 ASN A C 1
ATOM 1797 O O . ASN A 1 243 ? 49.922 38.817 66.166 1.00 23.18 220 ASN A O 1
ATOM 1802 N N . LEU A 1 244 ? 50.467 37.495 64.457 1.00 20.22 221 LEU A N 1
ATOM 1803 C CA . LEU A 1 244 ? 51.096 36.460 65.260 1.00 18.11 221 LEU A CA 1
ATOM 1804 C C . LEU A 1 244 ? 52.479 36.917 65.718 1.00 24.41 221 LEU A C 1
ATOM 1805 O O . LEU A 1 244 ? 53.063 37.891 65.157 1.00 23.05 221 LEU A O 1
ATOM 1810 N N . ILE A 1 245 ? 53.030 36.223 66.705 1.00 22.12 222 ILE A N 1
ATOM 1811 C CA . ILE A 1 245 ? 54.441 36.442 67.049 1.00 23.93 222 ILE A CA 1
ATOM 1812 C C . ILE A 1 245 ? 55.335 36.068 65.872 1.00 24.59 222 ILE A C 1
ATOM 1813 O O . ILE A 1 245 ? 54.983 35.218 65.063 1.00 23.40 222 ILE A O 1
ATOM 1818 N N . PRO A 1 246 ? 56.536 36.671 65.800 1.00 28.17 223 PRO A N 1
ATOM 1819 C CA . PRO A 1 246 ? 57.364 36.375 64.632 1.00 29.77 223 PRO A CA 1
ATOM 1820 C C . PRO A 1 246 ? 57.654 34.912 64.400 1.00 22.92 223 PRO A C 1
ATOM 1821 O O . PRO A 1 246 ? 57.561 34.454 63.243 1.00 29.52 223 PRO A O 1
ATOM 1825 N N . ARG A 1 247 ? 57.910 34.140 65.459 1.00 23.15 224 ARG A N 1
ATOM 1826 C CA . ARG A 1 247 ? 58.189 32.694 65.332 1.00 22.33 224 ARG A CA 1
ATOM 1827 C C . ARG A 1 247 ? 57.079 31.979 64.560 1.00 26.07 224 ARG A C 1
ATOM 1828 O O . ARG A 1 247 ? 57.322 31.109 63.747 1.00 23.48 224 ARG A O 1
ATOM 1836 N N . HIS A 1 248 ? 55.835 32.303 64.892 1.00 23.90 225 HIS A N 1
ATOM 1837 C CA . HIS A 1 248 ? 54.709 31.590 64.318 1.00 20.96 225 HIS A CA 1
ATOM 1838 C C . HIS A 1 248 ? 54.486 31.965 62.855 1.00 20.98 225 HIS A C 1
ATOM 1839 O O . HIS A 1 248 ? 54.197 31.100 62.043 1.00 20.73 225 HIS A O 1
ATOM 1846 N N . GLN A 1 249 ? 54.595 33.243 62.560 1.00 23.16 226 GLN A N 1
ATOM 1847 C CA . GLN A 1 249 ? 54.530 33.702 61.157 1.00 24.20 226 GLN A CA 1
ATOM 1848 C C . GLN A 1 249 ? 55.617 33.034 60.287 1.00 27.07 226 GLN A C 1
ATOM 1849 O O . GLN A 1 249 ? 55.345 32.611 59.155 1.00 28.02 226 GLN A O 1
ATOM 1855 N N . GLU A 1 250 ? 56.829 32.930 60.829 1.00 27.94 227 GLU A N 1
ATOM 1856 C CA . GLU A 1 250 ? 57.931 32.227 60.164 1.00 30.60 227 GLU A CA 1
ATOM 1857 C C . GLU A 1 250 ? 57.610 30.744 59.933 1.00 29.07 227 GLU A C 1
ATOM 1858 O O . GLU A 1 250 ? 57.843 30.214 58.832 1.00 28.15 227 GLU A O 1
ATOM 1864 N N . LEU A 1 251 ? 57.066 30.050 60.948 1.00 24.46 228 LEU A N 1
ATOM 1865 C CA . LEU A 1 251 ? 56.692 28.656 60.746 1.00 23.93 228 LEU A CA 1
ATOM 1866 C C . LEU A 1 251 ? 55.657 28.513 59.622 1.00 25.14 228 LEU A C 1
ATOM 1867 O O . LEU A 1 251 ? 55.692 27.522 58.832 1.00 24.46 228 LEU A O 1
ATOM 1872 N N . PHE A 1 252 ? 54.714 29.463 59.575 1.00 24.09 229 PHE A N 1
ATOM 1873 C CA . PHE A 1 252 ? 53.675 29.426 58.561 1.00 21.79 229 PHE A CA 1
ATOM 1874 C C . PHE A 1 252 ? 54.323 29.634 57.185 1.00 23.19 229 PHE A C 1
ATOM 1875 O O . PHE A 1 252 ? 54.071 28.898 56.241 1.00 25.31 229 PHE A O 1
ATOM 1883 N N . ASN A 1 253 ? 55.156 30.640 57.117 1.00 25.31 230 ASN A N 1
ATOM 1884 C CA . ASN A 1 253 ? 55.731 31.067 55.810 1.00 30.04 230 ASN A CA 1
ATOM 1885 C C . ASN A 1 253 ? 56.734 30.049 55.254 1.00 32.45 230 ASN A C 1
ATOM 1886 O O . ASN A 1 253 ? 56.885 29.951 54.031 1.00 31.57 230 ASN A O 1
ATOM 1891 N N . LYS A 1 254 ? 57.401 29.292 56.134 1.00 29.44 231 LYS A N 1
ATOM 1892 C CA . LYS A 1 254 ? 58.358 28.243 55.727 1.00 34.61 231 LYS A CA 1
ATOM 1893 C C . LYS A 1 254 ? 57.684 26.912 55.356 1.00 38.07 231 LYS A C 1
ATOM 1894 O O . LYS A 1 254 ? 58.327 26.031 54.792 1.00 38.32 231 LYS A O 1
ATOM 1900 N N . ASN A 1 255 ? 56.393 26.756 55.639 1.00 33.92 232 ASN A N 1
ATOM 1901 C CA . ASN A 1 255 ? 55.719 25.476 55.380 1.00 33.05 232 ASN A CA 1
ATOM 1902 C C . ASN A 1 255 ? 55.206 25.345 53.939 1.00 39.97 232 ASN A C 1
ATOM 1903 O O . ASN A 1 255 ? 54.358 26.132 53.522 1.00 37.73 232 ASN A O 1
ATOM 1908 N N . PRO A 1 256 ? 55.702 24.338 53.167 1.00 41.89 233 PRO A N 1
ATOM 1909 C CA . PRO A 1 256 ? 55.211 24.113 51.786 1.00 44.57 233 PRO A CA 1
ATOM 1910 C C . PRO A 1 256 ? 53.701 23.856 51.634 1.00 40.25 233 PRO A C 1
ATOM 1911 O O . PRO A 1 256 ? 53.156 24.081 50.543 1.00 45.15 233 PRO A O 1
ATOM 1915 N N . VAL A 1 257 ? 53.042 23.384 52.692 1.00 39.41 234 VAL A N 1
ATOM 1916 C CA . VAL A 1 257 ? 51.598 23.152 52.656 1.00 47.69 234 VAL A CA 1
ATOM 1917 C C . VAL A 1 257 ? 50.836 24.453 52.398 1.00 48.76 234 VAL A C 1
ATOM 1918 O O . VAL A 1 257 ? 49.737 24.427 51.846 1.00 46.55 234 VAL A O 1
ATOM 1922 N N . PHE A 1 258 ? 51.424 25.583 52.793 1.00 45.70 235 PHE A N 1
ATOM 1923 C CA . PHE A 1 258 ? 50.750 26.872 52.694 1.00 36.35 235 PHE A CA 1
ATOM 1924 C C . PHE A 1 258 ? 51.321 27.689 51.545 1.00 38.49 235 PHE A C 1
ATOM 1925 O O . PHE A 1 258 ? 51.221 28.927 51.542 1.00 34.27 235 PHE A O 1
ATOM 1933 N N . ALA A 1 259 ? 51.928 27.014 50.554 1.00 35.21 236 ALA A N 1
ATOM 1934 C CA . ALA A 1 259 ? 52.473 27.699 49.407 1.00 36.52 236 ALA A CA 1
ATOM 1935 C C . ALA A 1 259 ? 51.300 28.281 48.644 1.00 29.32 236 ALA A C 1
ATOM 1936 O O . ALA A 1 259 ? 50.273 27.614 48.441 1.00 38.29 236 ALA A O 1
ATOM 1938 N N . GLY A 1 260 ? 51.457 29.535 48.284 1.00 33.39 237 GLY A N 1
ATOM 1939 C CA . GLY A 1 260 ? 50.412 30.270 47.571 1.00 37.04 237 GLY A CA 1
ATOM 1940 C C . GLY A 1 260 ? 49.421 30.978 48.477 1.00 30.62 237 GLY A C 1
ATOM 1941 O O . GLY A 1 260 ? 48.612 31.792 47.985 1.00 28.76 237 GLY A O 1
ATOM 1942 N N . VAL A 1 261 ? 49.456 30.690 49.784 1.00 26.76 238 VAL A N 1
ATOM 1943 C CA . VAL A 1 261 ? 48.521 31.312 50.722 1.00 23.53 238 VAL A CA 1
ATOM 1944 C C . VAL A 1 261 ? 49.287 32.175 51.720 1.00 26.99 238 VAL A C 1
ATOM 1945 O O . VAL A 1 261 ? 50.449 31.896 52.064 1.00 24.65 238 VAL A O 1
ATOM 1949 N N . ARG A 1 262 ? 48.672 33.268 52.151 1.00 18.79 239 ARG A N 1
ATOM 1950 C CA . ARG A 1 262 ? 49.289 34.115 53.181 1.00 21.02 239 ARG A CA 1
ATOM 1951 C C . ARG A 1 262 ? 48.299 34.373 54.293 1.00 21.22 239 ARG A C 1
ATOM 1952 O O . ARG A 1 262 ? 47.091 34.438 54.056 1.00 22.21 239 ARG A O 1
ATOM 1960 N N . LEU A 1 263 ? 48.836 34.581 55.477 1.00 23.41 240 LEU A N 1
ATOM 1961 C CA . LEU A 1 263 ? 48.056 35.101 56.579 1.00 21.87 240 LEU A CA 1
ATOM 1962 C C . LEU A 1 263 ? 47.877 36.604 56.400 1.00 20.72 240 LEU A C 1
ATOM 1963 O O . LEU A 1 263 ? 48.674 37.291 55.718 1.00 19.62 240 LEU A O 1
ATOM 1968 N N . PRO A 1 264 ? 46.825 37.131 56.997 1.00 17.71 241 PRO A N 1
ATOM 1969 C CA . PRO A 1 264 ? 46.518 38.522 56.786 1.00 17.02 241 PRO A CA 1
ATOM 1970 C C . PRO A 1 264 ? 47.403 39.455 57.572 1.00 20.95 241 PRO A C 1
ATOM 1971 O O . PRO A 1 264 ? 47.814 39.134 58.690 1.00 20.19 241 PRO A O 1
ATOM 1975 N N . GLU A 1 265 ? 47.762 40.579 56.966 1.00 21.62 242 GLU A N 1
ATOM 1976 C CA A GLU A 1 265 ? 48.237 41.756 57.708 0.60 20.18 242 GLU A CA 1
ATOM 1977 C CA B GLU A 1 265 ? 48.250 41.714 57.760 0.40 21.22 242 GLU A CA 1
ATOM 1978 C C . GLU A 1 265 ? 47.031 42.351 58.398 1.00 24.73 242 GLU A C 1
ATOM 1979 O O . GLU A 1 265 ? 46.019 42.573 57.743 1.00 23.49 242 GLU A O 1
ATOM 1990 N N . ILE A 1 266 ? 47.123 42.611 59.700 1.00 23.09 243 ILE A N 1
ATOM 1991 C CA . ILE A 1 266 ? 46.027 43.218 60.419 1.00 24.24 243 ILE A CA 1
ATOM 1992 C C . ILE A 1 266 ? 46.446 44.607 60.876 1.00 21.17 243 ILE A C 1
ATOM 1993 O O . ILE A 1 266 ? 47.309 44.751 61.736 1.00 25.29 243 ILE A O 1
ATOM 1998 N N . LYS A 1 267 ? 45.856 45.607 60.252 1.00 25.14 244 LYS A N 1
ATOM 1999 C CA . LYS A 1 267 ? 46.056 46.995 60.665 1.00 30.50 244 LYS A CA 1
ATOM 2000 C C . LYS A 1 267 ? 44.913 47.473 61.549 1.00 32.62 244 LYS A C 1
ATOM 2001 O O . LYS A 1 267 ? 45.104 48.375 62.356 1.00 33.70 244 LYS A O 1
ATOM 2005 N N . GLU A 1 268 ? 43.721 46.897 61.369 1.00 30.21 245 GLU A N 1
ATOM 2006 C CA . GLU A 1 268 ? 42.594 47.206 62.211 1.00 24.75 245 GLU A CA 1
ATOM 2007 C C . GLU A 1 268 ? 41.961 45.884 62.699 1.00 22.45 245 GLU A C 1
ATOM 2008 O O . GLU A 1 268 ? 41.331 45.163 61.923 1.00 26.64 245 GLU A O 1
ATOM 2014 N N . ARG A 1 269 ? 42.130 45.584 63.968 1.00 25.96 246 ARG A N 1
ATOM 2015 C CA . ARG A 1 269 ? 41.471 44.384 64.520 1.00 23.55 246 ARG A CA 1
ATOM 2016 C C . ARG A 1 269 ? 40.105 44.681 65.122 1.00 32.76 246 ARG A C 1
ATOM 2017 O O . ARG A 1 269 ? 39.750 45.831 65.356 1.00 29.01 246 ARG A O 1
ATOM 2025 N N . GLU A 1 270 ? 39.332 43.625 65.355 1.00 25.10 247 GLU A N 1
ATOM 2026 C CA . GLU A 1 270 ? 38.049 43.737 66.031 1.00 23.49 247 GLU A CA 1
ATOM 2027 C C . GLU A 1 270 ? 38.201 43.170 67.455 1.00 23.72 247 GLU A C 1
ATOM 2028 O O . GLU A 1 270 ? 38.068 41.975 67.643 1.00 25.22 247 GLU A O 1
ATOM 2034 N N . PRO A 1 271 ? 38.467 44.030 68.438 1.00 27.02 248 PRO A N 1
ATOM 2035 C CA . PRO A 1 271 ? 38.722 43.511 69.775 1.00 30.66 248 PRO A CA 1
ATOM 2036 C C . PRO A 1 271 ? 37.490 42.874 70.395 1.00 24.05 248 PRO A C 1
ATOM 2037 O O . PRO A 1 271 ? 36.349 43.134 69.996 1.00 26.87 248 PRO A O 1
ATOM 2041 N N . LEU A 1 272 ? 37.729 42.030 71.384 1.00 23.99 249 LEU A N 1
ATOM 2042 C CA . LEU A 1 272 ? 36.642 41.320 72.034 1.00 24.12 249 LEU A CA 1
ATOM 2043 C C . LEU A 1 272 ? 35.546 42.254 72.545 1.00 22.48 249 LEU A C 1
ATOM 2044 O O . LEU A 1 272 ? 34.377 41.919 72.458 1.00 23.32 249 LEU A O 1
ATOM 2049 N N . GLU A 1 273 ? 35.930 43.410 73.084 1.00 23.13 250 GLU A N 1
ATOM 2050 C CA A GLU A 1 273 ? 34.922 44.287 73.705 0.50 27.31 250 GLU A CA 1
ATOM 2051 C CA B GLU A 1 273 ? 34.982 44.365 73.693 0.50 29.88 250 GLU A CA 1
ATOM 2052 C C . GLU A 1 273 ? 34.019 44.949 72.665 1.00 32.77 250 GLU A C 1
ATOM 2053 O O . GLU A 1 273 ? 32.919 45.365 72.999 1.00 31.31 250 GLU A O 1
ATOM 2064 N N . ARG A 1 274 ? 34.474 45.023 71.413 1.00 30.54 251 ARG A N 1
ATOM 2065 C CA A ARG A 1 274 ? 33.667 45.557 70.307 0.50 36.51 251 ARG A CA 1
ATOM 2066 C CA B ARG A 1 274 ? 33.654 45.567 70.329 0.50 36.30 251 ARG A CA 1
ATOM 2067 C C . ARG A 1 274 ? 32.719 44.487 69.790 1.00 33.12 251 ARG A C 1
ATOM 2068 O O . ARG A 1 274 ? 31.573 44.762 69.456 1.00 34.75 251 ARG A O 1
ATOM 2083 N N . ARG A 1 275 ? 33.209 43.256 69.734 1.00 28.05 252 ARG A N 1
ATOM 2084 C CA . ARG A 1 275 ? 32.380 42.160 69.319 1.00 26.53 252 ARG A CA 1
ATOM 2085 C C . ARG A 1 275 ? 31.244 41.894 70.335 1.00 28.51 252 ARG A C 1
ATOM 2086 O O . ARG A 1 275 ? 30.122 41.580 69.946 1.00 26.61 252 ARG A O 1
ATOM 2094 N N . TYR A 1 276 ? 31.537 42.040 71.636 1.00 22.72 253 TYR A N 1
ATOM 2095 C CA . TYR A 1 276 ? 30.613 41.641 72.692 1.00 23.30 253 TYR A CA 1
ATOM 2096 C C . TYR A 1 276 ? 30.522 42.782 73.680 1.00 27.62 253 TYR A C 1
ATOM 2097 O O . TYR A 1 276 ? 31.079 42.716 74.769 1.00 24.16 253 TYR A O 1
ATOM 2106 N N . PRO A 1 277 ? 29.878 43.889 73.263 1.00 28.92 254 PRO A N 1
ATOM 2107 C CA . PRO A 1 277 ? 29.887 45.140 74.034 1.00 30.13 254 PRO A CA 1
ATOM 2108 C C . PRO A 1 277 ? 29.125 45.105 75.336 1.00 33.14 254 PRO A C 1
ATOM 2109 O O . PRO A 1 277 ? 29.299 46.012 76.152 1.00 37.91 254 PRO A O 1
ATOM 2113 N N . LYS A 1 278 ? 28.307 44.081 75.555 1.00 30.24 255 LYS A N 1
ATOM 2114 C CA . LYS A 1 278 ? 27.577 43.960 76.805 1.00 3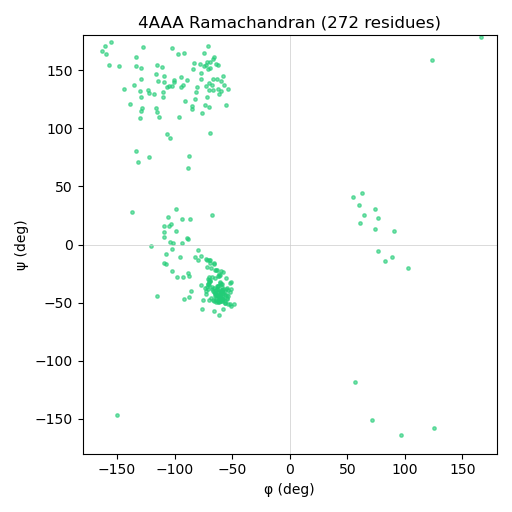8.80 255 LYS A CA 1
ATOM 2115 C C . LYS A 1 278 ? 28.273 43.079 77.838 1.00 40.85 255 LYS A C 1
ATOM 2116 O O . LYS A 1 278 ? 27.843 43.053 78.984 1.00 40.83 255 LYS A O 1
ATOM 2122 N N . LEU A 1 279 ? 29.328 42.340 77.455 1.00 28.11 256 LEU A N 1
ATOM 2123 C CA . LEU A 1 279 ? 30.081 41.567 78.457 1.00 30.29 256 LEU A CA 1
ATOM 2124 C C . LEU A 1 279 ? 30.870 42.460 79.391 1.00 26.28 256 LEU A C 1
ATOM 2125 O O . LEU A 1 279 ? 31.497 43.419 78.963 1.00 26.18 256 LEU A O 1
ATOM 2130 N N . SER A 1 280 ? 30.882 42.131 80.682 1.00 28.27 257 SER A N 1
ATOM 2131 C CA . SER A 1 280 ? 31.613 42.955 81.619 1.00 29.86 257 SER A CA 1
ATOM 2132 C C . SER A 1 280 ? 33.095 42.951 81.337 1.00 31.19 257 SER A C 1
ATOM 2133 O O . SER A 1 280 ? 33.645 41.967 80.761 1.00 30.86 257 SER A O 1
ATOM 2136 N N . GLU A 1 281 ? 33.721 44.029 81.793 1.00 27.37 258 GLU A N 1
ATOM 2137 C CA . GLU A 1 281 ? 35.168 44.240 81.657 1.00 27.81 258 GLU A CA 1
ATOM 2138 C C . GLU A 1 281 ? 35.951 43.112 82.320 1.00 20.17 258 GLU A C 1
ATOM 2139 O O . GLU A 1 281 ? 37.007 42.735 81.817 1.00 24.58 258 GLU A O 1
ATOM 2145 N N . VAL A 1 282 ? 35.441 42.609 83.441 1.00 23.73 259 VAL A N 1
ATOM 2146 C CA . VAL A 1 282 ? 36.110 41.541 84.191 1.00 24.73 259 VAL A CA 1
ATOM 2147 C C . VAL A 1 282 ? 36.166 40.255 83.348 1.00 21.24 259 VAL A C 1
ATOM 2148 O O . VAL A 1 282 ? 37.204 39.599 83.263 1.00 18.89 259 VAL A O 1
ATOM 2152 N N . VAL A 1 283 ? 35.042 39.909 82.724 1.00 19.14 260 VAL A N 1
ATOM 2153 C CA . VAL A 1 283 ? 34.967 38.728 81.854 1.00 19.12 260 VAL A CA 1
ATOM 2154 C C . VAL A 1 283 ? 35.880 38.875 80.636 1.00 18.69 260 VAL A C 1
ATOM 2155 O O . VAL A 1 283 ? 36.639 37.938 80.278 1.00 19.12 260 VAL A O 1
ATOM 2159 N N . ILE A 1 284 ? 35.793 40.038 79.972 1.00 19.04 261 ILE A N 1
ATOM 2160 C CA . ILE A 1 284 ? 36.643 40.321 78.814 1.00 17.79 261 ILE A CA 1
ATOM 2161 C C . ILE A 1 284 ? 38.122 40.188 79.199 1.00 17.89 261 ILE A C 1
ATOM 2162 O O . ILE A 1 284 ? 38.913 39.580 78.455 1.00 19.61 261 ILE A O 1
ATOM 2167 N N . ASP A 1 285 ? 38.487 40.727 80.360 1.00 18.95 262 ASP A N 1
ATOM 2168 C CA . ASP A 1 285 ? 39.883 40.714 80.810 1.00 20.01 262 ASP A CA 1
ATOM 2169 C C . ASP A 1 285 ? 40.392 39.281 81.010 1.00 19.70 262 ASP A C 1
ATOM 2170 O O . ASP A 1 285 ? 41.491 38.939 80.591 1.00 19.37 262 ASP A O 1
ATOM 2175 N N . LEU A 1 286 ? 39.568 38.450 81.616 1.00 17.62 263 LEU A N 1
ATOM 2176 C CA . LEU A 1 286 ? 39.936 37.033 81.787 1.00 16.76 263 LEU A CA 1
ATOM 2177 C C . LEU A 1 286 ? 40.174 36.369 80.437 1.00 17.12 263 LEU A C 1
ATOM 2178 O O . LEU A 1 286 ? 41.203 35.704 80.221 1.00 15.02 263 LEU A O 1
ATOM 2183 N N . ALA A 1 287 ? 39.240 36.558 79.514 1.00 15.71 264 ALA A N 1
ATOM 2184 C CA . ALA A 1 287 ? 39.417 35.964 78.187 1.00 14.97 264 ALA A CA 1
ATOM 2185 C C . ALA A 1 287 ? 40.664 36.479 77.482 1.00 14.58 264 ALA A C 1
ATOM 2186 O O . ALA A 1 287 ? 41.407 35.683 76.889 1.00 15.39 264 ALA A O 1
ATOM 2188 N N . LYS A 1 288 ? 40.886 37.800 77.523 1.00 16.86 265 LYS A N 1
ATOM 2189 C CA . LYS A 1 288 ? 42.041 38.413 76.861 1.00 16.37 265 LYS A CA 1
ATOM 2190 C C . LYS A 1 288 ? 43.393 37.840 77.396 1.00 15.01 265 LYS A C 1
ATOM 2191 O O . LYS A 1 288 ? 44.349 37.633 76.625 1.00 16.02 265 LYS A O 1
ATOM 2197 N N . LYS A 1 289 ? 43.453 37.601 78.711 1.00 17.64 266 LYS A N 1
ATOM 2198 C CA . LYS A 1 289 ? 44.681 37.080 79.324 1.00 16.45 266 LYS A CA 1
ATOM 2199 C C . LYS A 1 289 ? 44.956 35.663 78.782 1.00 14.44 266 LYS A C 1
ATOM 2200 O O . LYS A 1 289 ? 46.095 35.329 78.410 1.00 16.92 266 LYS A O 1
ATOM 2206 N N . CYS A 1 290 ? 43.891 34.860 78.690 1.00 13.73 267 CYS A N 1
ATOM 2207 C CA . CYS A 1 290 ? 44.030 33.475 78.222 1.00 13.81 267 CYS A CA 1
ATOM 2208 C C . CYS A 1 290 ? 44.377 33.406 76.748 1.00 14.87 267 CYS A C 1
ATOM 2209 O O . CYS A 1 290 ? 45.067 32.489 76.300 1.00 15.56 267 CYS A O 1
ATOM 2212 N N . LEU A 1 291 ? 43.897 34.395 75.990 1.00 13.92 268 LEU A N 1
ATOM 2213 C CA . LEU A 1 291 ? 44.066 34.404 74.552 1.00 14.10 268 LEU A CA 1
ATOM 2214 C C . LEU A 1 291 ? 45.208 35.286 74.101 1.00 15.21 268 LEU A C 1
ATOM 2215 O O . LEU A 1 291 ? 45.189 35.873 73.034 1.00 17.55 268 LEU A O 1
ATOM 2220 N N . HIS A 1 292 ? 46.238 35.425 74.908 1.00 14.90 269 HIS A N 1
ATOM 2221 C CA . HIS A 1 292 ? 47.412 36.144 74.424 1.00 15.93 269 HIS A CA 1
ATOM 2222 C C . HIS A 1 292 ? 47.971 35.460 73.215 1.00 16.98 269 HIS A C 1
ATOM 2223 O O . HIS A 1 292 ? 48.162 34.263 73.189 1.00 14.67 269 HIS A O 1
ATOM 2230 N N . ILE A 1 293 ? 48.253 36.227 72.157 1.00 15.67 270 ILE A N 1
ATOM 2231 C CA . ILE A 1 293 ? 48.815 35.659 70.954 1.00 14.83 270 ILE A CA 1
ATOM 2232 C C . ILE A 1 293 ? 50.203 34.988 71.175 1.00 16.37 270 ILE A C 1
ATOM 2233 O O . ILE A 1 293 ? 50.518 34.008 70.497 1.00 16.70 270 ILE A O 1
ATOM 2238 N N . ASP A 1 294 ? 50.941 35.439 72.203 1.00 17.06 271 ASP A N 1
ATOM 2239 C CA . ASP A 1 294 ? 52.248 34.907 72.583 1.00 16.59 271 ASP A CA 1
ATOM 2240 C C . ASP A 1 294 ? 52.039 33.870 73.711 1.00 17.00 271 ASP A C 1
ATOM 2241 O O . ASP A 1 294 ? 51.608 34.265 74.786 1.00 16.47 271 ASP A O 1
ATOM 2246 N N . PRO A 1 295 ? 52.246 32.576 73.415 1.00 15.93 272 PRO A N 1
ATOM 2247 C CA . PRO A 1 295 ? 52.053 31.543 74.457 1.00 15.64 272 PRO A CA 1
ATOM 2248 C C . PRO A 1 295 ? 52.783 31.821 75.732 1.00 16.24 272 PRO A C 1
ATOM 2249 O O . PRO A 1 295 ? 52.287 31.455 76.822 1.00 16.38 272 PRO A O 1
ATOM 2253 N N . ASP A 1 296 ? 53.951 32.464 75.626 1.00 17.03 273 ASP A N 1
ATOM 2254 C CA . ASP A 1 296 ? 54.728 32.736 76.835 1.00 15.41 273 ASP A CA 1
ATOM 2255 C C . ASP A 1 296 ? 54.150 33.807 77.733 1.00 16.09 273 ASP A C 1
ATOM 2256 O O . ASP A 1 296 ? 54.563 33.961 78.896 1.00 18.33 273 ASP A O 1
ATOM 2261 N N . LYS A 1 297 ? 53.187 34.560 77.229 1.00 13.70 274 LYS A N 1
ATOM 2262 C CA . LYS A 1 297 ? 52.574 35.620 78.003 1.00 15.79 274 LYS A CA 1
ATOM 2263 C C . LYS A 1 297 ? 51.173 35.297 78.543 1.00 14.28 274 LYS A C 1
ATOM 2264 O O . LYS A 1 297 ? 50.536 36.148 79.191 1.00 18.82 274 LYS A O 1
ATOM 2270 N N . ARG A 1 298 ? 50.705 34.072 78.288 1.00 14.95 275 ARG A N 1
ATOM 2271 C CA . ARG A 1 298 ? 49.498 33.572 78.902 1.00 14.63 275 ARG A CA 1
ATOM 2272 C C . ARG A 1 298 ? 49.796 33.148 80.362 1.00 14.09 275 ARG A C 1
ATOM 2273 O O . ARG A 1 298 ? 50.931 32.740 80.714 1.00 15.23 275 ARG A O 1
ATOM 2281 N N . PRO A 1 299 ? 48.806 33.300 81.215 1.00 14.82 276 PRO A N 1
ATOM 2282 C CA . PRO A 1 299 ? 48.981 32.810 82.605 1.00 15.17 276 PRO A CA 1
ATOM 2283 C C . PRO A 1 299 ? 49.117 31.305 82.671 1.00 14.65 276 PRO A C 1
ATOM 2284 O O . PRO A 1 299 ? 48.659 30.569 81.763 1.00 15.62 276 PRO A O 1
ATOM 2288 N N . PHE A 1 300 ? 49.647 30.803 83.785 1.00 13.99 277 PHE A N 1
ATOM 2289 C CA . PHE A 1 300 ? 49.561 29.398 84.082 1.00 14.74 277 PHE A CA 1
ATOM 2290 C C . PHE A 1 300 ? 48.101 29.124 84.379 1.00 14.76 277 PHE A C 1
ATOM 2291 O O . PHE A 1 300 ? 47.366 29.978 84.893 1.00 13.69 277 PHE A O 1
ATOM 2299 N N . CYS A 1 301 ? 47.665 27.893 84.109 1.00 14.62 278 CYS A N 1
ATOM 2300 C CA . CYS A 1 301 ? 46.291 27.496 84.361 1.00 15.36 278 CYS A CA 1
ATOM 2301 C C . CYS A 1 301 ? 45.874 27.820 85.793 1.00 16.74 278 CYS A C 1
ATOM 2302 O O . CYS A 1 301 ? 44.878 28.469 86.021 1.00 19.05 278 CYS A O 1
ATOM 2305 N N . ALA A 1 302 ? 46.667 27.400 86.764 1.00 16.10 279 ALA A N 1
ATOM 2306 C CA . ALA A 1 302 ? 46.345 27.618 88.165 1.00 21.30 279 ALA A CA 1
ATOM 2307 C C . ALA A 1 302 ? 46.269 29.099 88.560 1.00 21.88 279 ALA A C 1
ATOM 2308 O O . ALA A 1 302 ? 45.478 29.462 89.451 1.00 20.73 279 ALA A O 1
ATOM 2310 N N . GLU A 1 303 ? 47.008 29.960 87.847 1.00 16.16 280 GLU A N 1
ATOM 2311 C CA . GLU A 1 303 ? 46.960 31.408 88.102 1.00 15.00 280 GLU A CA 1
ATOM 2312 C C . GLU A 1 303 ? 45.629 31.994 87.709 1.00 16.41 280 GLU A C 1
ATOM 2313 O O . GLU A 1 303 ? 45.258 33.079 88.209 1.00 17.17 280 GLU A O 1
ATOM 2319 N N . LEU A 1 304 ? 44.869 31.323 86.850 1.00 13.86 281 LEU A N 1
ATOM 2320 C CA . LEU A 1 304 ? 43.576 31.856 86.446 1.00 13.97 281 LEU A CA 1
ATOM 2321 C C . LEU A 1 304 ? 42.612 32.040 87.616 1.00 14.26 281 LEU A C 1
ATOM 2322 O O . LEU A 1 304 ? 41.773 32.942 87.571 1.00 17.81 281 LEU A O 1
ATOM 2327 N N . LEU A 1 305 ? 42.721 31.177 88.625 1.00 16.38 282 LEU A N 1
ATOM 2328 C CA . LEU A 1 305 ? 41.821 31.219 89.767 1.00 19.08 282 LEU A CA 1
ATOM 2329 C C . LEU A 1 305 ? 42.053 32.451 90.622 1.00 20.21 282 LEU A C 1
ATOM 2330 O O . LEU A 1 305 ? 41.175 32.815 91.379 1.00 21.29 282 LEU A O 1
ATOM 2335 N N . HIS A 1 306 ? 43.197 33.114 90.439 1.00 16.84 283 HIS A N 1
ATOM 2336 C CA . HIS A 1 306 ? 43.491 34.387 91.144 1.00 17.43 283 HIS A CA 1
ATOM 2337 C C . HIS A 1 306 ? 42.777 35.566 90.566 1.00 20.07 283 HIS A C 1
ATOM 2338 O O . HIS A 1 306 ? 42.853 36.671 91.119 1.00 19.91 283 HIS A O 1
ATOM 2345 N N . HIS A 1 307 ? 42.150 35.403 89.405 1.00 17.76 284 HIS A N 1
ATOM 2346 C CA . HIS A 1 307 ? 41.577 36.524 88.657 1.00 16.79 284 HIS A CA 1
ATOM 2347 C C . HIS A 1 307 ? 40.365 37.040 89.386 1.00 17.17 284 HIS A C 1
ATOM 2348 O O . HIS A 1 307 ? 39.680 36.261 90.061 1.00 17.70 284 HIS A O 1
ATOM 2355 N N . ASP A 1 308 ? 40.085 38.338 89.224 1.00 19.70 285 ASP A N 1
ATOM 2356 C CA . ASP A 1 308 ? 38.889 38.994 89.799 1.00 22.38 285 ASP A CA 1
ATOM 2357 C C . ASP A 1 308 ? 37.589 38.251 89.448 1.00 18.03 285 ASP A C 1
ATOM 2358 O O . ASP A 1 308 ? 36.644 38.200 90.256 1.00 20.24 285 ASP A O 1
ATOM 2363 N N . PHE A 1 309 ? 37.520 37.628 88.260 1.00 18.34 286 PHE A N 1
ATOM 2364 C CA . PHE A 1 309 ? 36.282 36.896 87.895 1.00 16.29 286 PHE A CA 1
ATOM 2365 C C . PHE A 1 309 ? 35.904 35.854 88.942 1.00 17.46 286 PHE A C 1
ATOM 2366 O O . PHE A 1 309 ? 34.719 35.628 89.254 1.00 18.68 286 PHE A O 1
ATOM 2374 N N . PHE A 1 310 ? 36.899 35.202 89.491 1.00 16.65 287 PHE A N 1
ATOM 2375 C CA . PHE A 1 310 ? 36.677 34.204 90.504 1.00 14.27 287 PHE A CA 1
ATOM 2376 C C . PHE A 1 310 ? 36.754 34.737 91.934 1.00 21.83 287 PHE A C 1
ATOM 2377 O O . PHE A 1 310 ? 36.153 34.166 92.838 1.00 23.17 287 PHE A O 1
ATOM 2385 N N . GLN A 1 311 ? 37.522 35.796 92.131 1.00 19.67 288 GLN A N 1
ATOM 2386 C CA . GLN A 1 311 ? 37.764 36.253 93.512 1.00 20.05 288 GLN A CA 1
ATOM 2387 C C . GLN A 1 311 ? 36.731 37.224 94.022 1.00 24.20 288 GLN A C 1
ATOM 2388 O O . GLN A 1 311 ? 36.529 37.298 95.243 1.00 27.09 288 GLN A O 1
ATOM 2394 N N . MET A 1 312 ? 36.061 37.936 93.118 1.00 23.90 289 MET A N 1
ATOM 2395 C CA . MET A 1 312 ? 35.014 38.893 93.511 1.00 30.44 289 MET A CA 1
ATOM 2396 C C . MET A 1 312 ? 33.941 38.269 94.390 1.00 30.86 289 MET A C 1
ATOM 2397 O O . MET A 1 312 ? 33.430 37.163 94.130 1.00 29.88 289 MET A O 1
ATOM 2402 N N . ASP A 1 313 ? 33.612 38.991 95.470 1.00 31.15 290 ASP A N 1
ATOM 2403 C CA . ASP A 1 313 ? 32.612 38.548 96.449 1.00 31.59 290 ASP A CA 1
ATOM 2404 C C . ASP A 1 313 ? 32.940 37.263 97.148 1.00 31.53 290 ASP A C 1
ATOM 2405 O O . ASP A 1 313 ? 32.080 36.653 97.765 1.00 43.36 290 ASP A O 1
ATOM 2410 N N . GLY A 1 314 ? 34.202 36.877 97.106 1.00 29.71 291 GLY A N 1
ATOM 2411 C CA . GLY A 1 314 ? 34.627 35.634 97.707 1.00 28.33 291 GLY A CA 1
ATOM 2412 C C . GLY A 1 314 ? 34.034 34.398 97.051 1.00 31.12 291 GLY A C 1
ATOM 2413 O O . GLY A 1 314 ? 33.949 33.372 97.707 1.00 30.30 291 GLY A O 1
ATOM 2414 N N . PHE A 1 315 ? 33.652 34.476 95.766 1.00 28.87 292 PHE A N 1
ATOM 2415 C CA . PHE A 1 315 ? 33.139 33.272 95.062 1.00 25.04 292 PHE A CA 1
ATOM 2416 C C . PHE A 1 315 ? 34.078 32.085 95.281 1.00 22.02 292 PHE A C 1
ATOM 2417 O O . PHE A 1 315 ? 33.645 31.007 95.671 1.00 23.31 292 PHE A O 1
ATOM 2425 N N . ALA A 1 316 ? 35.373 32.271 95.037 1.00 24.29 293 ALA A N 1
ATOM 2426 C CA . ALA A 1 316 ? 36.300 31.162 94.997 1.00 25.30 293 ALA A CA 1
ATOM 2427 C C . ALA A 1 316 ? 36.418 30.375 96.312 1.00 28.70 293 ALA A C 1
ATOM 2428 O O . ALA A 1 316 ? 36.346 29.148 96.310 1.00 28.89 293 ALA A O 1
ATOM 2430 N N . GLU A 1 317 ? 36.608 31.086 97.413 1.00 36.13 294 GLU A N 1
ATOM 2431 C CA . GLU A 1 317 ? 36.696 30.452 98.744 1.00 40.10 294 GLU A CA 1
ATOM 2432 C C . GLU A 1 317 ? 35.403 29.737 99.100 1.00 35.36 294 GLU A C 1
ATOM 2433 O O . GLU A 1 317 ? 35.424 28.556 99.451 1.00 43.21 294 GLU A O 1
ATOM 2439 N N . ARG A 1 318 ? 34.282 30.432 98.917 1.00 28.36 295 ARG A N 1
ATOM 2440 C CA . ARG A 1 318 ? 32.964 29.874 99.150 1.00 30.55 295 ARG A CA 1
ATOM 2441 C C . ARG A 1 318 ? 32.751 28.612 98.315 1.00 39.03 295 ARG A C 1
ATOM 2442 O O . ARG A 1 318 ? 32.324 27.585 98.832 1.00 29.59 295 ARG A O 1
ATOM 2450 N N . PHE A 1 319 ? 33.036 28.691 97.011 1.00 29.42 296 PHE A N 1
ATOM 2451 C CA . PHE A 1 319 ? 32.801 27.521 96.163 1.00 28.00 296 PHE A CA 1
ATOM 2452 C C . PHE A 1 319 ? 33.744 26.364 96.502 1.00 25.43 296 PHE A C 1
ATOM 2453 O O . PHE A 1 319 ? 33.357 25.212 96.409 1.00 34.42 296 PHE A O 1
ATOM 2461 N N . SER A 1 320 ? 34.977 26.659 96.845 1.00 27.59 297 SER A N 1
ATOM 2462 C CA A SER A 1 320 ? 35.941 25.619 97.194 0.50 39.21 297 SER A CA 1
ATOM 2463 C CA B SER A 1 320 ? 35.910 25.590 97.152 0.50 38.31 297 SER A CA 1
ATOM 2464 C C . SER A 1 320 ? 35.428 24.814 98.391 1.00 48.42 297 SER A C 1
ATOM 2465 O O . SER A 1 320 ? 35.367 23.574 98.358 1.00 48.33 297 SER A O 1
ATOM 2470 N N . GLN A 1 321 ? 35.046 25.549 99.434 1.00 46.66 298 GLN A N 1
ATOM 2471 C CA A GLN A 1 321 ? 34.544 24.967 100.683 0.50 50.10 298 GLN A CA 1
ATOM 2472 C CA B GLN A 1 321 ? 34.556 24.948 100.675 0.50 49.58 298 GLN A CA 1
ATOM 2473 C C . GLN A 1 321 ? 33.282 24.152 100.432 1.00 52.93 298 GLN A C 1
ATOM 2474 O O . GLN A 1 321 ? 33.063 23.116 101.065 1.00 67.38 298 GLN A O 1
ATOM 2485 N N . GLU A 1 322 ? 32.455 24.631 99.506 1.00 45.56 299 GLU A N 1
ATOM 2486 C CA . GLU A 1 322 ? 31.265 23.913 99.088 1.00 36.97 299 GLU A CA 1
ATOM 2487 C C . GLU A 1 322 ? 31.619 22.564 98.496 1.00 51.42 299 GLU A C 1
ATOM 2488 O O . GLU A 1 322 ? 31.028 21.571 98.875 1.00 43.01 299 GLU A O 1
ATOM 2494 N N . LEU A 1 323 ? 32.582 22.534 97.571 1.00 60.96 300 LEU A N 1
ATOM 2495 C CA . LEU A 1 323 ? 32.967 21.287 96.873 1.00 58.26 300 LEU A CA 1
ATOM 2496 C C . LEU A 1 323 ? 33.519 20.201 97.811 1.00 68.42 300 LEU A C 1
ATOM 2497 O O . LEU A 1 323 ? 33.273 19.013 97.589 1.00 61.33 300 LEU A O 1
ATOM 2502 N N . GLN A 1 324 ? 34.259 20.615 9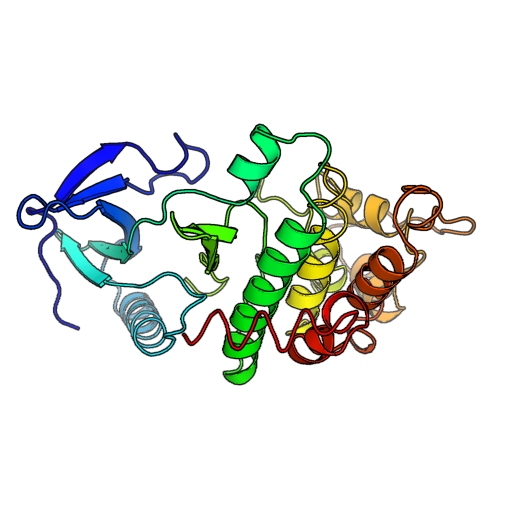8.840 1.00 68.53 301 GLN A N 1
ATOM 2503 C CA . GLN A 1 324 ? 34.742 19.704 99.892 1.00 96.10 301 GLN A CA 1
ATOM 2504 C C . GLN A 1 324 ? 33.580 19.139 100.713 1.00 91.68 301 GLN A C 1
ATOM 2505 O O . GLN A 1 324 ? 33.409 17.922 100.807 1.00 81.80 301 GLN A O 1
ATOM 2511 N N . LEU A 1 325 ? 32.799 20.047 101.304 1.00 86.43 302 LEU A N 1
ATOM 2512 C CA . LEU A 1 325 ? 31.668 19.707 102.173 1.00 60.12 302 LEU A CA 1
ATOM 2513 C C . LEU A 1 325 ? 30.577 18.934 101.443 1.00 71.10 302 LEU A C 1
ATOM 2514 O O . LEU A 1 325 ? 30.505 17.709 101.539 1.00 78.65 302 LEU A O 1
#

CATH classification: 3.30.200.20 (+1 more: 1.10.510.10)

Solvent-accessible surface area: 15646 Å² total; per-residue (Å²): 72,194,77,77,60,35,137,44,26,69,118,78,36,67,30,27,162,40,86,75,38,140,26,25,67,3,96,18,122,117,73,39,174,46,4,18,0,48,100,46,14,104,32,32,93,68,89,133,58,66,125,71,6,69,142,42,0,75,63,28,80,144,16,112,59,109,5,12,28,56,7,89,34,2,0,50,100,168,109,82,0,24,8,0,36,44,46,13,80,51,18,1,76,70,27,17,141,133,112,83,130,17,15,93,89,88,50,0,14,60,18,0,8,3,0,2,43,0,0,16,46,0,17,85,104,119,17,44,1,49,49,5,38,5,56,4,0,26,0,21,164,101,27,22,0,26,3,22,92,17,43,46,72,125,105,42,46,41,84,18,68,0,0,2,42,6,7,55,8,132,152,85,25,84,21,4,1,2,0,4,1,0,0,0,1,0,13,1,23,62,28,72,33,2,2,50,2,117,38,49,43,44,0,0,90,67,0,1,87,5,33,9,81,14,35,100,89,1,49,87,51,2,66,159,50,116,106,29,83,85,66,155,17,27,143,29,145,136,97,46,34,2,79,141,68,10,87,187,26,51,155,31,1,6,49,2,0,92,98,0,2,67,24,22,29,135,139,15,26,149,3,63,71,4,32,130,22,84,0,0,82,87,129,21,10,8,111,133,8,36,119,98,75,137,124